Protein AF-A0A167TK47-F1 (afdb_monomer)

Sequence (195 aa):
MLDNMDAAAAAAAFGCGKLQPHLDKADCEHTARIGMAGQGINSLRPNGKAWIGSGGPNTFKFTNRATTHPSPVPVTLVLWAWDHDRDYQAIVVVLVADGVVSGFAALNNHATVLSGAGLVYNTWGEFNTEGAGTVDVSREVNARGNAMSIRASNGCESNMGKCVFVCKNGGVGHCGDAGSYHLTNCGPANRAAHG

Organism: Cordyceps fumosorosea (strain ARSEF 2679) (NCBI:txid1081104)

Mean predicted aligned error: 8.77 Å

Structure (mmCIF, N/CA/C/O backbone):
data_AF-A0A167TK47-F1
#
_entry.id   AF-A0A167TK47-F1
#
loop_
_atom_site.group_PDB
_atom_site.id
_atom_site.type_symbol
_atom_site.label_atom_id
_atom_site.label_alt_id
_atom_site.label_comp_id
_atom_site.label_asym_id
_atom_site.label_entity_id
_atom_site.label_seq_id
_atom_site.pdbx_PDB_ins_code
_atom_site.Cartn_x
_atom_site.Cartn_y
_atom_site.Cartn_z
_atom_site.occupancy
_atom_site.B_iso_or_equiv
_atom_site.auth_seq_id
_atom_site.auth_comp_id
_atom_site.auth_asym_id
_atom_site.auth_atom_id
_atom_site.pdbx_PDB_model_num
ATOM 1 N N . MET A 1 1 ? -18.248 -40.724 16.348 1.00 45.44 1 MET A N 1
ATOM 2 C CA . MET A 1 1 ? -18.693 -39.537 17.111 1.00 45.44 1 MET A CA 1
ATOM 3 C C . MET A 1 1 ? -17.640 -39.355 18.186 1.00 45.44 1 MET A C 1
ATOM 5 O O . MET A 1 1 ? -17.372 -40.367 18.819 1.00 45.44 1 MET A O 1
ATOM 9 N N . LEU A 1 2 ? -17.043 -38.157 18.315 1.00 35.59 2 LEU A N 1
ATOM 10 C CA . LEU A 1 2 ? -15.670 -37.866 18.814 1.00 35.59 2 LEU A CA 1
ATOM 11 C C . LEU A 1 2 ? -14.651 -37.999 17.658 1.00 35.59 2 LEU A C 1
ATOM 13 O O . LEU A 1 2 ? -14.617 -39.056 17.036 1.00 35.59 2 LEU A O 1
ATOM 17 N N . ASP A 1 3 ? -13.891 -37.004 17.193 1.00 39.44 3 ASP A N 1
ATOM 18 C CA . ASP A 1 3 ? -13.652 -35.618 17.607 1.00 39.44 3 ASP A CA 1
ATOM 19 C C . ASP A 1 3 ? -13.570 -34.733 16.349 1.00 39.44 3 ASP A C 1
ATOM 21 O O . ASP A 1 3 ? -12.700 -34.912 15.504 1.00 39.44 3 ASP A O 1
ATOM 25 N N . ASN A 1 4 ? -14.499 -33.784 16.210 1.00 41.75 4 ASN A N 1
ATOM 26 C CA . ASN A 1 4 ? -14.505 -32.752 15.159 1.00 41.75 4 ASN A CA 1
ATOM 27 C C . ASN A 1 4 ? -14.336 -31.357 15.795 1.00 41.75 4 ASN A C 1
ATOM 29 O O . ASN A 1 4 ? -14.965 -30.392 15.370 1.00 41.75 4 ASN A O 1
ATOM 33 N N . MET A 1 5 ? -13.542 -31.258 16.867 1.00 41.41 5 MET A N 1
ATOM 34 C CA . MET A 1 5 ? -13.395 -30.024 17.654 1.00 41.41 5 MET A CA 1
ATOM 35 C C . MET A 1 5 ? -12.044 -29.310 17.504 1.00 41.41 5 MET A C 1
ATOM 37 O O . MET A 1 5 ? -11.819 -28.364 18.242 1.00 41.41 5 MET A O 1
ATOM 41 N N . ASP A 1 6 ? -11.194 -29.662 16.531 1.00 39.81 6 ASP A N 1
ATOM 42 C CA . ASP A 1 6 ? -9.880 -28.996 16.377 1.00 39.81 6 ASP A CA 1
ATOM 43 C C . ASP A 1 6 ? -9.573 -28.425 14.981 1.00 39.81 6 ASP A C 1
ATOM 45 O O . ASP A 1 6 ? -8.481 -27.922 14.734 1.00 39.81 6 ASP A O 1
ATOM 49 N N . ALA A 1 7 ? -10.552 -28.382 14.071 1.00 36.91 7 ALA A N 1
ATOM 50 C CA . ALA A 1 7 ? -10.424 -27.607 12.826 1.00 36.91 7 ALA A CA 1
ATOM 51 C C . ALA A 1 7 ? -10.795 -26.115 12.994 1.00 36.91 7 ALA A C 1
ATOM 53 O O . ALA A 1 7 ? -10.828 -25.367 12.020 1.00 36.91 7 ALA A O 1
ATOM 54 N N . ALA A 1 8 ? -11.099 -25.676 14.218 1.00 37.19 8 ALA A N 1
ATOM 55 C CA . ALA A 1 8 ? -11.623 -24.344 14.506 1.00 37.19 8 ALA A CA 1
ATOM 56 C C . ALA A 1 8 ? -10.981 -23.717 15.753 1.00 37.19 8 ALA A C 1
ATOM 58 O O . ALA A 1 8 ? -11.660 -23.056 16.540 1.00 37.19 8 ALA A O 1
ATOM 59 N N . ALA A 1 9 ? -9.663 -23.862 15.919 1.00 39.25 9 ALA A N 1
ATOM 60 C CA . ALA A 1 9 ? -8.900 -22.874 16.675 1.00 39.25 9 ALA A CA 1
ATOM 61 C C . ALA A 1 9 ? -8.945 -21.559 15.878 1.00 39.25 9 ALA A C 1
ATOM 63 O O . ALA A 1 9 ? -8.070 -21.262 15.067 1.00 39.25 9 ALA A O 1
ATOM 64 N N . ALA A 1 10 ? -10.051 -20.827 16.031 1.00 44.78 10 ALA A N 1
ATOM 65 C CA . ALA A 1 10 ? -10.268 -19.526 15.435 1.00 44.78 10 ALA A CA 1
ATOM 66 C C . ALA A 1 10 ? -9.058 -18.648 15.763 1.00 44.78 10 ALA A C 1
ATOM 68 O O . ALA A 1 10 ? -8.776 -18.396 16.936 1.00 44.78 10 ALA A O 1
ATOM 69 N N . ALA A 1 11 ? -8.339 -18.189 14.734 1.00 47.50 11 ALA A N 1
ATOM 70 C CA . ALA A 1 11 ? -7.447 -17.051 14.885 1.00 47.50 11 ALA A CA 1
ATOM 71 C C . ALA A 1 11 ? -8.259 -15.970 15.604 1.00 47.50 11 ALA A C 1
ATOM 73 O O . ALA A 1 11 ? -9.327 -15.591 15.119 1.00 47.50 11 ALA A O 1
ATOM 74 N N . ALA A 1 12 ? -7.842 -15.580 16.808 1.00 49.31 12 ALA A N 1
ATOM 75 C CA . ALA A 1 12 ? -8.610 -14.649 17.617 1.00 49.31 12 ALA A CA 1
ATOM 76 C C . ALA A 1 12 ? -8.762 -13.341 16.831 1.00 49.31 12 ALA A C 1
ATOM 78 O O . ALA A 1 12 ? -7.811 -12.570 16.713 1.00 49.31 12 ALA A O 1
ATOM 79 N N . ALA A 1 13 ? -9.945 -13.118 16.257 1.00 64.06 13 ALA A N 1
ATOM 80 C CA . ALA A 1 13 ? -10.266 -11.870 15.595 1.00 64.06 13 ALA A CA 1
ATOM 81 C C . ALA A 1 13 ? -10.156 -10.759 16.643 1.00 64.06 13 ALA A C 1
ATOM 83 O O . ALA A 1 13 ? -10.747 -10.841 17.725 1.00 64.06 13 ALA A O 1
ATOM 84 N N . PHE A 1 14 ? -9.353 -9.741 16.355 1.00 79.50 14 PHE A N 1
ATOM 85 C CA . PHE A 1 14 ? -9.220 -8.592 17.239 1.00 79.50 14 PHE A CA 1
ATOM 86 C C . PHE A 1 14 ? -10.579 -7.902 17.434 1.00 79.50 14 PHE A C 1
ATOM 88 O O . PHE A 1 14 ? -11.448 -7.908 16.563 1.00 79.50 14 PHE A O 1
ATOM 95 N N . GLY A 1 15 ? -10.769 -7.279 18.597 1.00 85.75 15 GLY A N 1
ATOM 96 C CA . GLY A 1 15 ? -12.014 -6.583 18.910 1.00 85.75 15 GLY A CA 1
ATOM 97 C C . GLY A 1 15 ? -12.106 -5.200 18.259 1.00 85.75 15 GLY A C 1
ATOM 98 O O . GLY A 1 15 ? -11.129 -4.456 18.243 1.00 85.75 15 GLY A O 1
ATOM 99 N N . CYS A 1 16 ? -13.313 -4.821 17.826 1.00 90.94 16 CYS A N 1
ATOM 100 C CA . CYS A 1 16 ? -13.649 -3.484 17.303 1.00 90.94 16 CYS A CA 1
ATOM 101 C C . CYS A 1 16 ? -14.351 -2.575 18.329 1.00 90.94 16 CYS A C 1
ATOM 103 O O . CYS A 1 16 ? -14.974 -1.580 17.969 1.00 90.94 16 CYS A O 1
ATOM 105 N N . GLY A 1 17 ? -14.269 -2.914 19.623 1.00 91.00 17 GLY A N 1
ATOM 106 C CA . GLY A 1 17 ? -14.843 -2.112 20.713 1.00 91.00 17 GLY A CA 1
ATOM 107 C C . GLY A 1 17 ? -14.063 -0.827 21.017 1.00 91.00 17 GLY A C 1
ATOM 108 O O . GLY A 1 17 ? -14.623 0.125 21.553 1.00 91.00 17 GLY A O 1
ATOM 109 N N . LYS A 1 18 ? -12.779 -0.784 20.642 1.00 91.88 18 LYS A N 1
ATOM 110 C CA . LYS A 1 18 ? -11.931 0.411 20.660 1.00 91.88 18 LYS A CA 1
ATOM 111 C C . LYS A 1 18 ? -11.219 0.499 19.316 1.00 91.88 18 LYS A C 1
ATOM 113 O O . LYS A 1 18 ? -10.463 -0.407 18.974 1.00 91.88 18 LYS A O 1
ATOM 118 N N . LEU A 1 19 ? -11.489 1.561 18.567 1.00 90.31 19 LEU A N 1
ATOM 119 C CA . LEU A 1 19 ? -10.968 1.741 17.215 1.00 90.31 19 LEU A CA 1
ATOM 120 C C . LEU A 1 19 ? -9.618 2.454 17.233 1.00 90.31 19 LEU A C 1
ATOM 122 O O . LEU A 1 19 ? -9.393 3.358 18.044 1.00 90.31 19 LEU A O 1
ATOM 126 N N . GLN A 1 20 ? -8.741 2.057 16.317 1.00 88.38 20 GLN A N 1
ATOM 127 C CA . GLN A 1 20 ? -7.551 2.828 15.989 1.00 88.38 20 GLN A CA 1
ATOM 128 C C . GLN A 1 20 ? -7.922 4.155 15.307 1.00 88.38 20 GLN A C 1
ATOM 130 O O . GLN A 1 20 ? -8.977 4.250 14.672 1.00 88.38 20 GLN A O 1
ATOM 135 N N . PRO A 1 21 ? -7.071 5.195 15.401 1.00 85.81 21 PRO A N 1
ATOM 136 C CA . PRO A 1 21 ? -7.304 6.463 14.714 1.00 85.81 21 PRO A CA 1
ATOM 137 C C . PRO A 1 21 ? -7.606 6.266 13.224 1.00 85.81 21 PRO A C 1
ATOM 139 O O . PRO A 1 21 ? -6.960 5.455 12.573 1.00 85.81 21 PRO A O 1
ATOM 142 N N . HIS A 1 22 ? -8.567 7.013 12.677 1.00 83.31 22 HIS A N 1
ATOM 143 C CA . HIS A 1 22 ? -8.990 6.946 11.265 1.00 83.31 22 HIS A CA 1
ATOM 144 C C . HIS A 1 22 ? -9.493 5.584 10.760 1.00 83.31 22 HIS A C 1
ATOM 146 O O . HIS A 1 22 ? -9.691 5.441 9.556 1.00 83.31 22 HIS A O 1
ATOM 152 N N . LEU A 1 23 ? -9.732 4.614 11.644 1.00 85.94 23 LEU A N 1
ATOM 153 C CA . LEU A 1 23 ? -10.440 3.387 11.302 1.00 85.94 23 LEU A CA 1
ATOM 154 C C . LEU A 1 23 ? -11.883 3.509 11.780 1.00 85.94 23 LEU A C 1
ATOM 156 O O . LEU A 1 23 ? -12.124 3.790 12.957 1.00 85.94 23 LEU A O 1
ATOM 160 N N . ASP A 1 24 ? -12.844 3.312 10.883 1.00 88.50 24 ASP A N 1
ATOM 161 C CA . ASP A 1 24 ? -14.240 3.224 11.288 1.00 88.50 24 ASP A CA 1
ATOM 162 C C . ASP A 1 24 ? -14.607 1.800 11.739 1.00 88.50 24 ASP A C 1
ATOM 164 O O . ASP A 1 24 ? -13.845 0.837 11.607 1.00 88.50 24 ASP A O 1
ATOM 168 N N . LYS A 1 25 ? -15.791 1.669 12.340 1.00 91.56 25 LYS A N 1
ATOM 169 C CA . LYS A 1 25 ? -16.250 0.388 12.875 1.00 91.56 25 LYS A CA 1
ATOM 170 C C . LYS A 1 25 ? -16.462 -0.658 11.777 1.00 91.56 25 LYS A C 1
ATOM 172 O O . LYS A 1 25 ? -16.141 -1.820 12.002 1.00 91.56 25 LYS A O 1
ATOM 177 N N . ALA A 1 26 ? -16.985 -0.265 10.619 1.00 90.94 26 ALA A N 1
ATOM 178 C CA . ALA A 1 26 ? -17.298 -1.193 9.539 1.00 90.94 26 ALA A CA 1
ATOM 179 C C . ALA A 1 26 ? -16.018 -1.744 8.888 1.00 90.94 26 ALA A C 1
ATOM 181 O O . ALA A 1 26 ? -15.933 -2.946 8.628 1.00 90.94 26 ALA A O 1
ATOM 182 N N . ASP A 1 27 ? -15.003 -0.896 8.718 1.00 89.81 27 ASP A N 1
ATOM 183 C CA . ASP A 1 27 ? -13.659 -1.254 8.261 1.00 89.81 27 ASP A CA 1
ATOM 184 C C . ASP A 1 27 ? -12.957 -2.199 9.247 1.00 89.81 27 ASP A C 1
ATOM 186 O O . ASP A 1 27 ? -12.389 -3.225 8.857 1.00 89.81 27 ASP A O 1
ATOM 190 N N . CYS A 1 28 ? -13.032 -1.898 10.548 1.00 90.06 28 CYS A N 1
ATOM 191 C CA . CYS A 1 28 ? -12.513 -2.778 11.594 1.00 90.06 28 CYS A CA 1
ATOM 192 C C . CYS A 1 28 ? -13.201 -4.149 11.567 1.00 90.06 28 CYS A C 1
ATOM 194 O O . CYS A 1 28 ? -12.551 -5.193 11.589 1.00 90.06 28 CYS A O 1
ATOM 196 N N . GLU A 1 29 ? -14.530 -4.168 11.483 1.00 92.38 29 GLU A N 1
ATOM 197 C CA . GLU A 1 29 ? -15.278 -5.419 11.427 1.00 92.38 29 GLU A CA 1
ATOM 198 C C . GLU A 1 29 ? -14.976 -6.187 10.139 1.00 92.38 29 GLU A C 1
ATOM 200 O O . GLU A 1 29 ? -14.929 -7.413 10.164 1.00 92.38 29 GLU A O 1
ATOM 205 N N . HIS A 1 30 ? -14.751 -5.507 9.012 1.00 91.25 30 HIS A N 1
ATOM 206 C CA . HIS A 1 30 ? -14.345 -6.162 7.769 1.00 91.25 30 HIS A CA 1
ATOM 207 C C . HIS A 1 30 ? -12.993 -6.847 7.904 1.00 91.25 30 HIS A C 1
ATOM 209 O O . HIS A 1 30 ? -12.897 -8.044 7.636 1.00 91.25 30 HIS A O 1
ATOM 215 N N . THR A 1 31 ? -11.987 -6.119 8.376 1.00 88.44 31 THR A N 1
ATOM 216 C CA . THR A 1 31 ? -10.629 -6.638 8.587 1.00 88.44 31 THR A CA 1
ATOM 217 C C . THR A 1 31 ? -10.607 -7.800 9.589 1.00 88.44 31 THR A C 1
ATOM 219 O O . THR A 1 31 ? -9.973 -8.824 9.324 1.00 88.44 31 THR A O 1
ATOM 222 N N . ALA A 1 32 ? -11.382 -7.716 10.674 1.00 88.88 32 ALA A N 1
ATOM 223 C CA . ALA A 1 32 ? -11.561 -8.815 11.623 1.00 88.88 32 ALA A CA 1
ATOM 224 C C . ALA A 1 32 ? -12.232 -10.041 10.972 1.00 88.88 32 ALA A C 1
ATOM 226 O O . ALA A 1 32 ? -11.748 -11.164 11.117 1.00 88.88 32 ALA A O 1
ATOM 227 N N . ARG A 1 33 ? -13.320 -9.842 10.209 1.00 91.38 33 ARG A N 1
ATOM 228 C CA . ARG A 1 33 ? -14.060 -10.928 9.534 1.00 91.38 33 ARG A CA 1
ATOM 229 C C . ARG A 1 33 ? -13.220 -11.687 8.513 1.00 91.38 33 ARG A C 1
ATOM 231 O O . ARG A 1 33 ? -13.407 -12.890 8.372 1.00 91.38 33 ARG A O 1
ATOM 238 N N . ILE A 1 34 ? -12.338 -11.004 7.782 1.00 88.25 34 ILE A N 1
ATOM 239 C CA . ILE A 1 34 ? -11.480 -11.653 6.777 1.00 88.25 34 ILE A CA 1
ATOM 240 C C . ILE A 1 34 ? -10.244 -12.322 7.391 1.00 88.25 34 ILE A C 1
ATOM 242 O O . ILE A 1 34 ? -9.459 -12.903 6.650 1.00 88.25 34 ILE A O 1
ATOM 246 N N . GLY A 1 35 ? -10.081 -12.267 8.718 1.00 86.50 35 GLY A N 1
ATOM 247 C CA . GLY A 1 35 ? -9.027 -12.977 9.441 1.00 86.50 35 GLY A CA 1
ATOM 248 C C . GLY A 1 35 ? -7.715 -12.207 9.581 1.00 86.50 35 GLY A C 1
ATOM 249 O O . GLY A 1 35 ? -6.672 -12.831 9.769 1.00 86.50 35 GLY A O 1
ATOM 250 N N . MET A 1 36 ? -7.728 -10.871 9.490 1.00 85.25 36 MET A N 1
ATOM 251 C CA . MET A 1 36 ? -6.528 -10.093 9.815 1.00 85.25 36 MET A CA 1
ATOM 252 C C . MET A 1 36 ? -6.172 -10.229 11.302 1.00 85.25 36 MET A C 1
ATOM 254 O O . MET A 1 36 ? -7.041 -10.379 12.160 1.00 85.25 36 MET A O 1
ATOM 258 N N . ALA A 1 37 ? -4.878 -10.144 11.613 1.00 81.31 37 ALA A N 1
ATOM 259 C CA . ALA A 1 37 ? -4.372 -10.330 12.974 1.00 81.31 37 ALA A CA 1
ATOM 260 C C . ALA A 1 37 ? -4.636 -9.127 13.902 1.00 81.31 37 ALA A C 1
ATOM 262 O O . ALA A 1 37 ? -4.647 -9.274 15.123 1.00 81.31 37 ALA A O 1
ATOM 263 N N . GLY A 1 38 ? -4.850 -7.933 13.344 1.00 84.81 38 GLY A N 1
ATOM 264 C CA . GLY A 1 38 ? -5.039 -6.702 14.109 1.00 84.81 38 GLY A CA 1
ATOM 265 C C . GLY A 1 38 ? -5.622 -5.562 13.276 1.00 84.81 38 GLY A C 1
ATOM 266 O O . GLY A 1 38 ? -5.596 -5.600 12.049 1.00 84.81 38 GLY A O 1
ATOM 267 N N . GLN A 1 39 ? -6.068 -4.504 13.962 1.00 84.88 39 GLN A N 1
ATOM 268 C CA . GLN A 1 39 ? -6.460 -3.229 13.336 1.00 84.88 39 GLN A CA 1
ATOM 269 C C . GLN A 1 39 ? -5.263 -2.458 12.740 1.00 84.88 39 GLN A C 1
ATOM 271 O O . GLN A 1 39 ? -5.455 -1.477 12.029 1.00 84.88 39 GLN A O 1
ATOM 276 N N . GLY A 1 40 ? -4.028 -2.849 13.070 1.00 81.44 40 GLY A N 1
ATOM 277 C CA . GLY A 1 40 ? -2.830 -2.039 12.845 1.00 81.44 40 GLY A CA 1
ATOM 278 C C . GLY A 1 40 ? -2.633 -0.966 13.922 1.00 81.44 40 GLY A C 1
ATOM 279 O O . GLY A 1 40 ? -3.282 -0.982 14.971 1.00 81.44 40 GLY A O 1
ATOM 280 N N . ILE A 1 41 ? -1.688 -0.053 13.680 1.00 81.00 41 ILE A N 1
ATOM 281 C CA . ILE A 1 41 ? -1.269 0.973 14.651 1.00 81.00 41 ILE A CA 1
ATOM 282 C C . ILE A 1 41 ? -1.857 2.355 14.318 1.00 81.00 41 ILE A C 1
ATOM 284 O O . ILE A 1 41 ? -2.063 3.145 15.235 1.00 81.00 41 ILE A O 1
ATOM 288 N N . ASN A 1 42 ? -2.120 2.664 13.038 1.00 82.56 42 ASN A N 1
ATOM 289 C CA . ASN A 1 42 ? -2.566 3.987 12.558 1.00 82.56 42 ASN A CA 1
ATOM 290 C C . ASN A 1 42 ? -1.872 5.162 13.262 1.00 82.56 42 ASN A C 1
ATOM 292 O O . ASN A 1 42 ? -2.514 6.093 13.755 1.00 82.56 42 ASN A O 1
ATOM 296 N N . SER A 1 43 ? -0.538 5.109 13.341 1.00 84.38 43 SER A N 1
ATOM 297 C CA . SER A 1 43 ? 0.226 6.152 14.021 1.00 84.38 43 SER A CA 1
ATOM 298 C C . SER A 1 43 ? 0.007 7.500 13.337 1.00 84.38 43 SER A C 1
ATOM 300 O O . SER A 1 43 ? 0.158 7.604 12.126 1.00 84.38 43 SER A O 1
ATOM 302 N N . LEU A 1 44 ? -0.287 8.546 14.112 1.00 85.94 44 LEU A N 1
ATOM 303 C CA . LEU A 1 44 ? -0.351 9.937 13.629 1.00 85.94 44 LEU A CA 1
ATOM 304 C C . LEU A 1 44 ? 0.983 10.676 13.792 1.00 85.94 44 LEU A C 1
ATOM 306 O O . LEU A 1 44 ? 1.068 11.890 13.611 1.00 85.94 44 LEU A O 1
ATOM 310 N N . ARG A 1 45 ? 2.020 9.964 14.238 1.00 85.31 45 ARG A N 1
ATOM 311 C CA . ARG A 1 45 ? 3.342 10.512 14.543 1.00 85.31 45 ARG A CA 1
ATOM 312 C C . ARG A 1 45 ? 4.431 9.630 13.933 1.00 85.31 45 ARG A C 1
ATOM 314 O O . ARG A 1 45 ? 4.216 8.419 13.831 1.00 85.31 45 ARG A O 1
ATOM 321 N N . PRO A 1 46 ? 5.597 10.203 13.587 1.00 84.94 46 PRO A N 1
ATOM 322 C CA . PRO A 1 46 ? 6.742 9.421 13.143 1.00 84.94 46 PRO A CA 1
ATOM 323 C C . PRO A 1 46 ? 7.060 8.288 14.123 1.00 84.94 46 PRO A C 1
ATOM 325 O O . PRO A 1 46 ? 7.168 8.518 15.327 1.00 84.94 46 PRO A O 1
ATOM 328 N N . ASN A 1 47 ? 7.191 7.071 13.599 1.00 80.94 47 ASN A N 1
ATOM 329 C CA . ASN A 1 47 ? 7.497 5.854 14.362 1.00 80.94 47 ASN A CA 1
ATOM 330 C C . ASN A 1 47 ? 8.715 5.097 13.797 1.00 80.94 47 ASN A C 1
ATOM 332 O O . ASN A 1 47 ? 8.912 3.933 14.124 1.00 80.94 47 ASN A O 1
ATOM 336 N N . GLY A 1 48 ? 9.492 5.738 12.916 1.00 80.12 48 GLY A N 1
ATOM 337 C CA . GLY A 1 48 ? 10.623 5.117 12.219 1.00 80.12 48 GLY A CA 1
ATOM 338 C C . GLY A 1 48 ? 10.234 4.169 11.080 1.00 80.12 48 GLY A C 1
ATOM 339 O O . GLY A 1 48 ? 11.123 3.630 10.439 1.00 80.12 48 GLY A O 1
ATOM 340 N N . LYS A 1 49 ? 8.935 3.982 10.809 1.00 80.00 49 LYS A N 1
ATOM 341 C CA . LYS A 1 49 ? 8.417 3.107 9.751 1.00 80.00 49 LYS A CA 1
ATOM 342 C C . LYS A 1 49 ? 7.411 3.854 8.884 1.00 80.00 49 LYS A C 1
ATOM 344 O O . LYS A 1 49 ? 7.800 4.612 8.006 1.00 80.00 49 LYS A O 1
ATOM 349 N N . ALA A 1 50 ? 6.121 3.696 9.167 1.00 80.12 50 ALA A N 1
ATOM 350 C CA . ALA A 1 50 ? 5.040 4.326 8.438 1.00 80.12 50 ALA A CA 1
ATOM 351 C C . ALA A 1 50 ? 4.031 4.990 9.381 1.00 80.12 50 ALA A C 1
ATOM 353 O O . ALA A 1 50 ? 3.686 4.442 10.431 1.00 80.12 50 ALA A O 1
ATOM 354 N N . TRP A 1 51 ? 3.551 6.177 9.009 1.00 81.50 51 TRP A N 1
ATOM 355 C CA . TRP A 1 51 ? 2.570 6.931 9.793 1.00 81.50 51 TRP A CA 1
ATOM 356 C C . TRP A 1 51 ? 1.680 7.810 8.912 1.00 81.50 51 TRP A C 1
ATOM 358 O O . TRP A 1 51 ? 2.002 8.105 7.767 1.00 81.50 51 TRP A O 1
ATOM 368 N N . ILE A 1 52 ? 0.550 8.243 9.455 1.00 80.94 52 ILE A N 1
ATOM 369 C CA . ILE A 1 52 ? -0.416 9.114 8.791 1.00 80.94 52 ILE A CA 1
ATOM 370 C C . ILE A 1 52 ? 0.029 10.570 8.941 1.00 80.94 52 ILE A C 1
ATOM 372 O O . ILE A 1 52 ? 0.215 11.058 10.057 1.00 80.94 52 ILE A O 1
ATOM 376 N N . GLY A 1 53 ? 0.186 11.283 7.822 1.00 78.44 53 GLY A N 1
ATOM 377 C CA . GLY A 1 53 ? 0.500 12.714 7.817 1.00 78.44 53 GLY A CA 1
ATOM 378 C C . GLY A 1 53 ? 0.974 13.243 6.460 1.00 78.44 53 GLY A C 1
ATOM 379 O O . GLY A 1 53 ? 0.813 12.586 5.436 1.00 78.44 53 GLY A O 1
ATOM 380 N N . SER A 1 54 ? 1.590 14.433 6.466 1.00 74.31 54 SER A N 1
ATOM 381 C CA . SER A 1 54 ? 2.110 15.113 5.264 1.00 74.31 54 SER A CA 1
ATOM 382 C C . SER A 1 54 ? 3.581 15.564 5.342 1.00 74.31 54 SER A C 1
ATOM 384 O O . SER A 1 54 ? 4.038 16.264 4.446 1.00 74.31 54 SER A O 1
ATOM 386 N N . GLY A 1 55 ? 4.314 15.222 6.409 1.00 73.38 55 GLY A N 1
ATOM 387 C CA . GLY A 1 55 ? 5.667 15.739 6.685 1.00 73.38 55 GLY A CA 1
ATOM 388 C C . GLY A 1 55 ? 6.799 14.704 6.675 1.00 73.38 55 GLY A C 1
ATOM 389 O O . GLY A 1 55 ? 7.863 14.987 7.214 1.00 73.38 55 GLY A O 1
ATOM 390 N N . GLY A 1 56 ? 6.566 13.495 6.157 1.00 73.75 56 GLY A N 1
ATOM 391 C CA . GLY A 1 56 ? 7.600 12.457 6.057 1.00 73.75 56 GLY A CA 1
ATOM 392 C C . GLY A 1 56 ? 8.558 12.678 4.878 1.00 73.75 56 GLY A C 1
ATOM 393 O O . GLY A 1 56 ? 8.191 13.381 3.935 1.00 73.75 56 GLY A O 1
ATOM 394 N N . PRO A 1 57 ? 9.763 12.075 4.912 1.00 78.94 57 PRO A N 1
ATOM 395 C CA . PRO A 1 57 ? 10.758 12.223 3.847 1.00 78.94 57 PRO A CA 1
ATOM 396 C C . PRO A 1 57 ? 10.295 11.571 2.538 1.00 78.94 57 PRO A C 1
ATOM 398 O O . PRO A 1 57 ? 10.505 12.134 1.464 1.00 78.94 57 PRO A O 1
ATOM 401 N N . ASN A 1 58 ? 9.573 10.446 2.628 1.00 79.94 58 ASN A N 1
ATOM 402 C CA . ASN A 1 58 ? 8.986 9.764 1.482 1.00 79.94 58 ASN A CA 1
ATOM 403 C C . ASN A 1 58 ? 7.464 9.808 1.544 1.00 79.94 58 ASN A C 1
ATOM 405 O O . ASN A 1 58 ? 6.840 9.489 2.561 1.00 79.94 58 ASN A O 1
ATOM 409 N N . THR A 1 59 ? 6.865 10.174 0.413 1.00 76.38 59 THR A N 1
ATOM 410 C CA . THR A 1 59 ? 5.418 10.142 0.210 1.00 76.38 59 THR A CA 1
ATOM 411 C C . THR A 1 59 ? 5.112 9.538 -1.150 1.00 76.38 59 THR A C 1
ATOM 413 O O . THR A 1 59 ? 5.842 9.744 -2.125 1.00 76.38 59 THR A O 1
ATOM 416 N N . PHE A 1 60 ? 4.006 8.809 -1.230 1.00 74.50 60 PHE A N 1
ATOM 417 C CA . PHE A 1 60 ? 3.445 8.374 -2.497 1.00 74.50 60 PHE A CA 1
ATOM 418 C C . PHE A 1 60 ? 1.950 8.664 -2.528 1.00 74.50 60 PHE A C 1
ATOM 420 O O . PHE A 1 60 ? 1.250 8.617 -1.517 1.00 74.50 60 PHE A O 1
ATOM 427 N N . LYS A 1 61 ? 1.447 8.962 -3.723 1.00 79.38 61 LYS A N 1
ATOM 428 C CA . LYS A 1 61 ? 0.017 9.043 -3.989 1.00 79.38 61 LYS A CA 1
ATOM 429 C C . LYS A 1 61 ? -0.440 7.736 -4.613 1.00 79.38 61 LYS A C 1
ATOM 431 O O . LYS A 1 61 ? -0.042 7.402 -5.728 1.00 79.38 61 LYS A O 1
ATOM 436 N N . PHE A 1 62 ? -1.321 7.038 -3.912 1.00 82.31 62 PHE A N 1
ATOM 437 C CA . PHE A 1 62 ? -2.047 5.888 -4.433 1.00 82.31 62 PHE A CA 1
ATOM 438 C C . PHE A 1 62 ? -3.361 6.334 -5.080 1.00 82.31 62 PHE A C 1
ATOM 440 O O . PHE A 1 62 ? -4.066 7.201 -4.564 1.00 82.31 62 PHE A O 1
ATOM 447 N N . THR A 1 63 ? -3.694 5.752 -6.230 1.00 82.25 63 THR A N 1
ATOM 448 C CA . THR A 1 63 ? -5.015 5.891 -6.854 1.00 82.25 63 THR A CA 1
ATOM 449 C C . THR A 1 63 ? -5.596 4.509 -7.114 1.00 82.25 63 THR A C 1
ATOM 451 O O . THR A 1 63 ? -5.067 3.751 -7.927 1.00 82.25 63 THR A O 1
ATOM 454 N N . ASN A 1 64 ? -6.709 4.211 -6.446 1.00 82.38 64 ASN A N 1
ATOM 455 C CA . ASN A 1 64 ? -7.509 3.013 -6.664 1.00 82.38 64 ASN A CA 1
ATOM 456 C C . ASN A 1 64 ? -8.581 3.275 -7.725 1.00 82.38 64 ASN A C 1
ATOM 458 O O . ASN A 1 64 ? -9.283 4.282 -7.645 1.00 82.38 64 ASN A O 1
ATOM 462 N N . ARG A 1 65 ? -8.741 2.371 -8.694 1.00 83.69 65 ARG A N 1
ATOM 463 C CA . ARG A 1 65 ? -9.79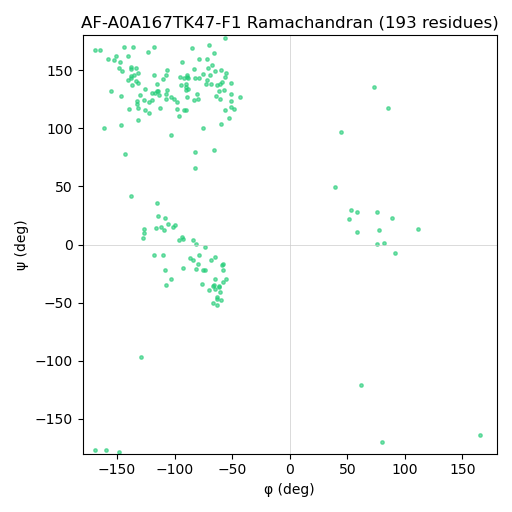4 2.459 -9.722 1.00 83.69 65 ARG A CA 1
ATOM 464 C C . ARG A 1 65 ? -10.903 1.418 -9.539 1.00 83.69 65 ARG A C 1
ATOM 466 O O . ARG A 1 65 ? -11.581 1.069 -10.502 1.00 83.69 65 ARG A O 1
ATOM 473 N N . ALA A 1 66 ? -11.081 0.890 -8.330 1.00 84.12 66 ALA A N 1
ATOM 474 C CA . ALA A 1 66 ? -12.224 0.043 -8.003 1.00 84.12 66 ALA A CA 1
ATOM 475 C C . ALA A 1 66 ? -13.542 0.833 -8.111 1.00 84.12 66 ALA A C 1
ATOM 477 O O . ALA A 1 66 ? -13.682 1.908 -7.527 1.00 84.12 66 ALA A O 1
ATOM 478 N N . THR A 1 67 ? -14.513 0.300 -8.859 1.00 76.44 67 THR A N 1
ATOM 479 C CA . THR A 1 67 ? -15.836 0.917 -9.035 1.00 76.44 67 THR A CA 1
ATOM 480 C C . THR A 1 67 ? -16.930 -0.141 -8.960 1.00 76.44 67 THR A C 1
ATOM 482 O O . THR A 1 67 ? -16.763 -1.255 -9.457 1.00 76.44 67 THR A O 1
ATOM 485 N N . THR A 1 68 ? -18.063 0.220 -8.368 1.00 71.81 68 THR A N 1
ATOM 486 C CA . THR A 1 68 ? -19.355 -0.411 -8.646 1.00 71.81 68 THR A CA 1
ATOM 487 C C . THR A 1 68 ? -20.069 0.583 -9.537 1.00 71.81 68 THR A C 1
ATOM 489 O O . THR A 1 68 ? -20.592 1.584 -9.045 1.00 71.81 68 THR A O 1
ATOM 492 N N . HIS A 1 69 ? -19.957 0.384 -10.851 1.00 61.28 69 HIS A N 1
ATOM 493 C CA . HIS A 1 69 ? -20.405 1.354 -11.846 1.00 61.28 69 HIS A CA 1
ATOM 494 C C . HIS A 1 69 ? -21.780 1.949 -11.470 1.00 61.28 69 HIS A C 1
ATOM 496 O O . HIS A 1 69 ? -22.713 1.180 -11.232 1.00 61.28 69 HIS A O 1
ATOM 502 N N . PRO A 1 70 ? -21.933 3.288 -11.419 1.00 65.06 70 PRO A N 1
ATOM 503 C CA . PRO A 1 70 ? -21.006 4.319 -11.904 1.00 65.06 70 PRO A CA 1
ATOM 504 C C . PRO A 1 70 ? -20.057 4.916 -10.845 1.00 65.06 70 PRO A C 1
ATOM 506 O O . PRO A 1 70 ? -19.313 5.841 -11.163 1.00 65.06 70 PRO A O 1
ATOM 509 N N . SER A 1 71 ? -20.070 4.436 -9.600 1.00 73.88 71 SER A N 1
ATOM 510 C CA . SER A 1 71 ? -19.418 5.133 -8.482 1.00 73.88 71 SER A CA 1
ATOM 511 C C . SER A 1 71 ? -18.132 4.443 -8.015 1.00 73.88 71 SER A C 1
ATOM 513 O O . SER A 1 71 ? -18.051 3.208 -8.023 1.00 73.88 71 SER A O 1
ATOM 515 N N . PRO A 1 72 ? -17.122 5.212 -7.561 1.00 75.38 72 PRO A N 1
ATOM 516 C CA . PRO A 1 72 ? -16.036 4.669 -6.756 1.00 75.38 72 PRO A CA 1
ATOM 517 C C . PRO A 1 72 ? -16.589 3.958 -5.522 1.00 75.38 72 PRO A C 1
ATOM 519 O O . PRO A 1 72 ? -17.618 4.358 -4.974 1.00 75.38 72 PRO A O 1
ATOM 522 N N . VAL A 1 73 ? -15.893 2.917 -5.081 1.00 82.12 73 VAL A N 1
ATOM 523 C CA . VAL A 1 73 ? -16.248 2.201 -3.852 1.00 82.12 73 VAL A CA 1
ATOM 524 C C . VAL A 1 73 ? -15.482 2.746 -2.646 1.00 82.12 73 VAL A C 1
ATOM 526 O O . VAL A 1 73 ? -14.394 3.296 -2.828 1.00 82.12 73 VAL A O 1
ATOM 529 N N . PRO A 1 74 ? -15.998 2.562 -1.416 1.00 84.19 74 PRO A N 1
ATOM 530 C CA . PRO A 1 74 ? -15.217 2.768 -0.201 1.00 84.19 74 PRO A CA 1
ATOM 531 C C . PRO A 1 74 ? -13.941 1.918 -0.200 1.00 84.19 74 PRO A C 1
ATOM 533 O O . PRO A 1 74 ? -13.938 0.787 -0.701 1.00 84.19 74 PRO A O 1
ATOM 536 N N . VAL A 1 75 ? -12.864 2.469 0.364 1.00 85.06 75 VAL A N 1
ATOM 537 C CA . VAL A 1 75 ? -11.538 1.845 0.395 1.00 85.06 75 VAL A CA 1
ATOM 538 C C . VAL A 1 75 ? -10.955 1.929 1.797 1.00 85.06 75 VAL A C 1
ATOM 540 O O . VAL A 1 75 ? -10.732 3.028 2.299 1.00 85.06 75 VAL A O 1
ATOM 543 N N . THR A 1 76 ? -10.596 0.779 2.358 1.00 87.44 76 THR A N 1
ATOM 544 C CA . THR A 1 76 ? -9.645 0.695 3.472 1.00 87.44 76 THR A CA 1
ATOM 545 C C . THR A 1 76 ? -8.282 0.343 2.887 1.00 87.44 76 THR A C 1
ATOM 547 O O . THR A 1 76 ? -8.147 -0.656 2.183 1.00 87.44 76 THR A O 1
ATOM 550 N N . LEU A 1 77 ? -7.261 1.159 3.125 1.00 85.31 77 LEU A N 1
ATOM 551 C CA . LEU A 1 77 ? -5.904 0.867 2.663 1.00 85.31 77 LEU A CA 1
ATOM 552 C C . LEU A 1 77 ? -5.161 0.072 3.744 1.00 85.31 77 LEU A C 1
ATOM 554 O O . LEU A 1 77 ? -5.253 0.378 4.933 1.00 85.31 77 LEU A O 1
ATOM 558 N N . VAL A 1 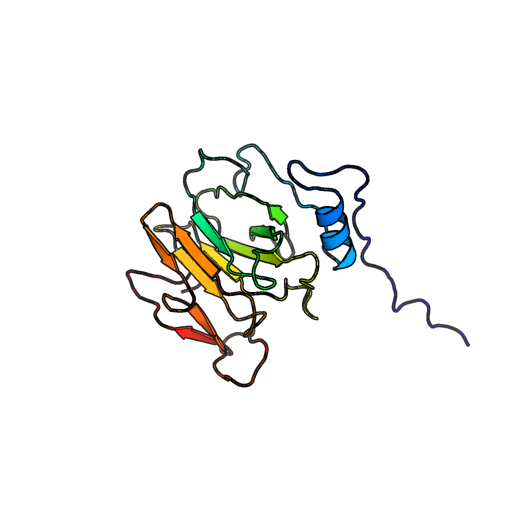78 ? -4.455 -0.975 3.325 1.00 86.50 78 VAL A N 1
ATOM 559 C CA . VAL A 1 78 ? -3.671 -1.852 4.196 1.00 86.50 78 VAL A CA 1
ATOM 560 C C . VAL A 1 78 ? -2.220 -1.798 3.780 1.00 86.50 78 VAL A C 1
ATOM 562 O O . VAL A 1 78 ? -1.945 -2.041 2.616 1.00 86.50 78 VAL A O 1
ATOM 565 N N . LEU A 1 79 ? -1.314 -1.469 4.699 1.00 84.06 79 LEU A N 1
ATOM 566 C CA . LEU A 1 79 ? 0.123 -1.343 4.477 1.00 84.06 79 LEU A CA 1
ATOM 567 C C . LEU A 1 79 ? 0.921 -2.191 5.465 1.00 84.06 79 LEU A C 1
ATOM 569 O O . LEU A 1 79 ? 0.835 -2.004 6.671 1.00 84.06 79 LEU A O 1
ATOM 573 N N . TRP A 1 80 ? 1.782 -3.066 4.973 1.00 79.94 80 TRP A N 1
ATOM 574 C CA . TRP A 1 80 ? 2.636 -3.905 5.811 1.00 79.94 80 TRP A CA 1
ATOM 575 C C . TRP A 1 80 ? 4.095 -3.506 5.629 1.00 79.94 80 TRP A C 1
ATOM 577 O O . TRP A 1 80 ? 4.630 -3.612 4.529 1.00 79.94 80 TRP A O 1
ATOM 587 N N . ALA A 1 81 ? 4.750 -3.039 6.691 1.00 74.69 81 ALA A N 1
ATOM 588 C CA . ALA A 1 81 ? 6.191 -2.794 6.680 1.00 74.69 81 ALA A CA 1
ATOM 589 C C . ALA A 1 81 ? 6.918 -4.072 7.108 1.00 74.69 81 ALA A C 1
ATOM 591 O O . ALA A 1 81 ? 6.588 -4.633 8.153 1.00 74.69 81 ALA A O 1
ATOM 592 N N . TRP A 1 82 ? 7.879 -4.549 6.314 1.00 62.53 82 TRP A N 1
ATOM 593 C CA . TRP A 1 82 ? 8.625 -5.756 6.661 1.00 62.53 82 TRP A CA 1
ATOM 594 C C . TRP A 1 82 ? 9.638 -5.467 7.765 1.00 62.53 82 TRP A C 1
ATOM 596 O O . TRP A 1 82 ? 10.722 -4.965 7.501 1.00 62.53 82 TRP A O 1
ATOM 606 N N . ASP A 1 83 ? 9.289 -5.829 8.997 1.00 50.28 83 ASP A N 1
ATOM 607 C CA . ASP A 1 83 ? 10.262 -5.977 10.087 1.00 50.28 83 ASP A CA 1
ATOM 608 C C . ASP A 1 83 ? 10.485 -7.454 10.444 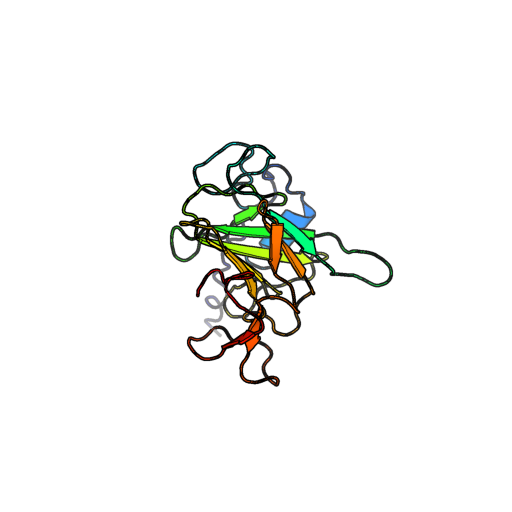1.00 50.28 83 ASP A C 1
ATOM 610 O O . ASP A 1 83 ? 11.595 -7.836 10.794 1.00 50.28 83 ASP A O 1
ATOM 614 N N . HIS A 1 84 ? 9.434 -8.278 10.357 1.00 45.97 84 HIS A N 1
ATOM 615 C CA . HIS A 1 84 ? 9.435 -9.731 10.567 1.00 45.97 84 HIS A CA 1
ATOM 616 C C . HIS A 1 84 ? 8.290 -10.368 9.754 1.00 45.97 84 HIS A C 1
ATOM 618 O O . HIS A 1 84 ? 7.306 -9.693 9.429 1.00 45.97 84 HIS A O 1
ATOM 624 N N . ASP A 1 85 ? 8.380 -11.673 9.467 1.00 38.44 85 ASP A N 1
ATOM 625 C CA . ASP A 1 85 ? 7.301 -12.459 8.859 1.00 38.44 85 ASP A CA 1
ATOM 626 C C . ASP A 1 85 ? 6.013 -12.279 9.689 1.00 38.44 85 ASP A C 1
ATOM 628 O O . ASP A 1 85 ? 5.934 -12.821 10.792 1.00 38.44 85 ASP A O 1
ATOM 632 N N . ARG A 1 86 ? 5.007 -11.554 9.156 1.00 40.25 86 ARG A N 1
ATOM 633 C CA . ARG A 1 86 ? 3.622 -11.331 9.676 1.00 40.25 86 ARG A CA 1
ATOM 634 C C . ARG A 1 86 ? 3.251 -9.919 10.167 1.00 40.25 86 ARG A C 1
ATOM 636 O O . ARG A 1 86 ? 2.177 -9.766 10.751 1.00 40.25 86 ARG A O 1
ATOM 643 N N . ASP A 1 87 ? 4.034 -8.879 9.895 1.00 42.25 87 ASP A N 1
ATOM 644 C CA . ASP A 1 87 ? 3.668 -7.512 10.312 1.00 42.25 87 ASP A CA 1
ATOM 645 C C . ASP A 1 87 ? 2.677 -6.834 9.329 1.00 42.25 87 ASP A C 1
ATOM 647 O O . ASP A 1 87 ? 3.048 -6.035 8.473 1.00 42.25 87 ASP A O 1
ATOM 651 N N . TYR A 1 88 ? 1.382 -7.163 9.426 1.00 42.88 88 TYR A N 1
ATOM 652 C CA . TYR A 1 88 ? 0.320 -6.525 8.629 1.00 42.88 88 TYR A CA 1
ATOM 653 C C . TYR A 1 88 ? -0.253 -5.300 9.362 1.00 42.88 88 TYR A C 1
ATOM 655 O O . TYR A 1 88 ? -0.873 -5.451 10.415 1.00 42.88 88 TYR A O 1
ATOM 663 N N . GLN A 1 89 ? -0.097 -4.086 8.819 1.00 46.91 89 GLN A N 1
ATOM 664 C CA . GLN A 1 89 ? -0.747 -2.880 9.359 1.00 46.91 89 GLN A CA 1
ATOM 665 C C . GLN A 1 89 ? -1.836 -2.401 8.382 1.00 46.91 89 GLN A C 1
ATOM 667 O O . GLN A 1 89 ? -1.697 -2.515 7.173 1.00 46.91 89 GLN A O 1
ATOM 672 N N . ALA A 1 90 ? -2.977 -1.907 8.865 1.00 40.88 90 ALA A N 1
ATOM 673 C CA . ALA A 1 90 ? -3.922 -1.165 8.025 1.00 40.88 90 ALA A CA 1
ATOM 674 C C . ALA A 1 90 ? -3.626 0.333 8.162 1.00 40.88 90 ALA A C 1
ATOM 676 O O . ALA A 1 90 ? -3.333 0.716 9.285 1.00 40.88 90 ALA A O 1
ATOM 677 N N . ILE A 1 91 ? -3.619 1.149 7.090 1.00 49.72 91 ILE A N 1
ATOM 678 C CA . ILE A 1 91 ? -3.335 2.606 7.126 1.00 49.72 91 ILE A CA 1
ATOM 679 C C . ILE A 1 91 ? -3.983 3.325 5.925 1.00 49.72 91 ILE A C 1
ATOM 681 O O . ILE A 1 91 ? -3.764 2.918 4.795 1.00 49.72 91 ILE A O 1
ATOM 685 N N . VAL A 1 92 ? -4.698 4.443 6.134 1.00 46.25 92 VAL A N 1
ATOM 686 C CA . VAL A 1 92 ? -5.479 5.153 5.086 1.00 46.25 92 VAL A CA 1
ATOM 687 C C . VAL A 1 92 ? -4.722 6.290 4.358 1.00 46.25 92 VAL A C 1
ATOM 689 O O . VAL A 1 92 ? -5.065 6.629 3.228 1.00 46.25 92 VAL A O 1
ATOM 692 N N . VAL A 1 93 ? -3.644 6.842 4.930 1.00 48.72 93 VAL A N 1
ATOM 693 C CA . VAL A 1 93 ? -2.717 7.793 4.269 1.00 48.72 93 VAL A CA 1
ATOM 694 C C . VAL A 1 93 ? -1.320 7.542 4.819 1.00 48.72 93 VAL A C 1
ATOM 696 O O . VAL A 1 93 ? -1.156 7.518 6.032 1.00 48.72 93 VAL A O 1
ATOM 699 N N . VAL A 1 94 ? -0.320 7.338 3.964 1.00 58.44 94 VAL A N 1
ATOM 700 C CA . VAL A 1 94 ? 0.960 6.772 4.402 1.00 58.44 94 VAL A CA 1
ATOM 701 C C . VAL A 1 94 ? 2.122 7.707 4.080 1.00 58.44 94 VAL A C 1
ATOM 703 O O . VAL A 1 94 ? 2.387 8.028 2.923 1.00 58.44 94 VAL A O 1
ATOM 706 N N . LEU A 1 95 ? 2.849 8.081 5.126 1.00 56.00 95 LEU A N 1
ATOM 707 C CA . LEU A 1 95 ? 4.238 8.519 5.089 1.00 56.00 95 LEU A CA 1
ATOM 708 C C . LEU A 1 95 ? 5.134 7.327 5.384 1.00 56.00 95 LEU A C 1
ATOM 710 O O . LEU A 1 95 ? 4.777 6.504 6.223 1.00 56.00 95 LEU A O 1
ATOM 714 N N . VAL A 1 96 ? 6.295 7.270 4.741 1.00 63.47 96 VAL A N 1
ATOM 715 C CA . VAL A 1 96 ? 7.261 6.185 4.918 1.00 63.47 96 VAL A CA 1
ATOM 716 C C . VAL A 1 96 ? 8.619 6.782 5.300 1.00 63.47 96 VAL A C 1
ATOM 718 O O . VAL A 1 96 ? 9.061 7.769 4.708 1.00 63.47 96 VAL A O 1
ATOM 721 N N . ALA A 1 97 ? 9.270 6.213 6.312 1.00 67.56 97 ALA A N 1
ATOM 722 C CA . ALA A 1 97 ? 10.647 6.521 6.680 1.00 67.56 97 ALA A CA 1
ATOM 723 C C . ALA A 1 97 ? 11.632 6.092 5.574 1.00 67.56 97 ALA A C 1
ATOM 725 O O . ALA A 1 97 ? 11.276 5.352 4.656 1.00 67.56 97 ALA A O 1
ATOM 726 N N . ASP A 1 98 ? 12.869 6.581 5.638 1.00 74.81 98 ASP A N 1
ATOM 727 C CA . ASP A 1 98 ? 13.945 6.087 4.771 1.00 74.81 98 ASP A CA 1
ATOM 728 C C . ASP A 1 98 ? 14.321 4.653 5.168 1.00 74.81 98 ASP A C 1
ATOM 730 O O . ASP A 1 98 ? 14.286 4.308 6.351 1.00 74.81 98 ASP A O 1
ATOM 734 N N . GLY A 1 99 ? 14.695 3.830 4.186 1.00 70.62 99 GLY A N 1
ATOM 735 C CA . GLY A 1 99 ? 15.145 2.455 4.424 1.00 70.62 99 GLY A CA 1
ATOM 736 C C . GLY A 1 99 ? 14.041 1.440 4.745 1.00 70.62 99 GLY A C 1
ATOM 737 O O . GLY A 1 99 ? 14.285 0.474 5.458 1.00 70.62 99 GLY A O 1
ATOM 738 N N . VAL A 1 100 ? 12.821 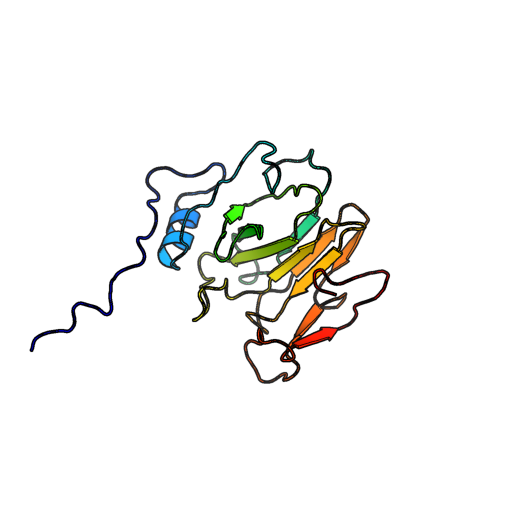1.659 4.253 1.00 75.38 100 VAL A N 1
ATOM 739 C CA . VAL A 1 100 ? 11.670 0.769 4.442 1.00 75.38 100 VAL A CA 1
ATOM 740 C C . VAL A 1 100 ? 11.354 0.046 3.137 1.00 75.38 100 VAL A C 1
ATOM 742 O O . VAL A 1 100 ? 11.075 0.680 2.118 1.00 75.38 100 VAL A O 1
ATOM 745 N N . VAL A 1 101 ? 11.313 -1.285 3.199 1.00 78.38 101 VAL A N 1
ATOM 746 C CA . VAL A 1 101 ? 10.783 -2.152 2.139 1.00 78.38 101 VAL A CA 1
ATOM 747 C C . VAL A 1 101 ? 9.448 -2.726 2.595 1.00 78.38 101 VAL A C 1
ATOM 749 O O . VAL A 1 101 ? 9.311 -3.192 3.729 1.00 78.38 101 VAL A O 1
ATOM 752 N N . SER A 1 102 ? 8.421 -2.608 1.760 1.00 79.38 102 SER A N 1
ATOM 753 C CA . SER A 1 102 ? 7.046 -2.805 2.209 1.00 79.38 102 SER A CA 1
ATOM 754 C C . SER A 1 102 ? 6.079 -2.882 1.031 1.00 79.38 102 SER A C 1
ATOM 756 O O . SER A 1 102 ? 6.413 -2.535 -0.101 1.00 79.38 102 SER A O 1
ATOM 758 N N . GLY A 1 103 ? 4.853 -3.320 1.310 1.00 85.62 103 GLY A N 1
ATOM 759 C CA . GLY A 1 103 ? 3.763 -3.276 0.352 1.00 85.62 103 GLY A CA 1
ATOM 760 C C . GLY A 1 103 ? 2.463 -2.784 0.969 1.00 85.62 103 GLY A C 1
ATOM 761 O O . GLY A 1 103 ? 2.324 -2.618 2.183 1.00 85.62 103 GLY A O 1
ATOM 762 N N . PHE A 1 104 ? 1.496 -2.525 0.104 1.00 88.19 104 PHE A N 1
ATOM 763 C CA . PHE A 1 104 ? 0.153 -2.139 0.479 1.00 88.19 104 PHE A CA 1
ATOM 764 C C . PHE A 1 104 ? -0.886 -2.654 -0.518 1.00 88.19 104 PHE A C 1
ATOM 766 O O . PHE A 1 104 ? -0.604 -2.897 -1.689 1.00 88.19 104 PHE A O 1
ATOM 773 N N . ALA A 1 105 ? -2.130 -2.775 -0.073 1.00 90.19 105 ALA A N 1
ATOM 774 C CA . ALA A 1 105 ? -3.262 -3.159 -0.901 1.00 90.19 105 ALA A CA 1
ATOM 775 C C . ALA A 1 105 ? -4.548 -2.497 -0.404 1.00 90.19 105 ALA A C 1
ATOM 777 O O . ALA A 1 105 ? -4.714 -2.210 0.780 1.00 90.19 105 ALA A O 1
ATOM 778 N N . ALA A 1 106 ? -5.483 -2.273 -1.321 1.00 89.81 106 ALA A N 1
ATOM 779 C CA . ALA A 1 106 ? -6.806 -1.765 -0.988 1.00 89.81 106 ALA A CA 1
ATOM 780 C C . ALA A 1 106 ? -7.780 -2.908 -0.672 1.00 89.81 106 ALA A C 1
ATOM 782 O O . ALA A 1 106 ? -7.905 -3.864 -1.444 1.00 89.81 106 ALA A O 1
ATOM 783 N N . LEU A 1 10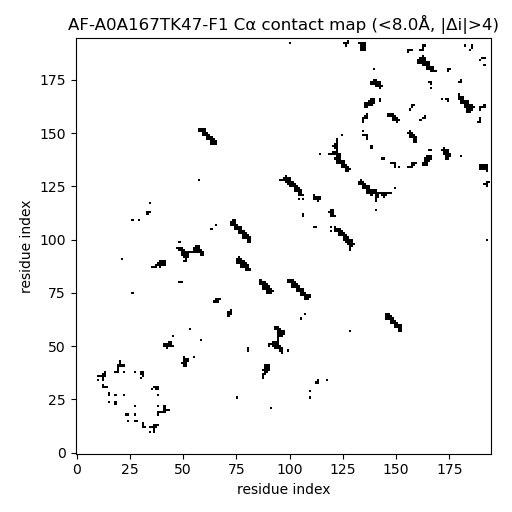7 ? -8.529 -2.756 0.416 1.00 90.69 107 LEU A N 1
ATOM 784 C CA . LEU A 1 107 ? -9.755 -3.488 0.695 1.00 90.69 107 LEU A CA 1
ATOM 785 C C . LEU A 1 107 ? -10.933 -2.676 0.164 1.00 90.69 107 LEU A C 1
ATOM 787 O O . LEU A 1 107 ? -11.200 -1.565 0.617 1.00 90.69 107 LEU A O 1
ATOM 791 N N . ASN A 1 108 ? -11.624 -3.227 -0.823 1.00 90.19 108 ASN A N 1
ATOM 792 C CA . ASN A 1 108 ? -12.642 -2.523 -1.585 1.00 90.19 108 ASN A CA 1
ATOM 793 C C . ASN A 1 108 ? -14.033 -2.950 -1.140 1.00 90.19 108 ASN A C 1
ATOM 795 O O . ASN A 1 108 ? -14.349 -4.141 -1.170 1.00 90.19 108 ASN A O 1
ATOM 799 N N . ASN A 1 109 ? -14.870 -1.971 -0.790 1.00 90.00 109 ASN A N 1
ATOM 800 C CA . ASN A 1 109 ? -16.299 -2.150 -0.518 1.00 90.00 109 ASN A CA 1
ATOM 801 C C . ASN A 1 109 ? -16.629 -3.232 0.529 1.00 90.00 109 ASN A C 1
ATOM 803 O O . ASN A 1 109 ? -17.631 -3.932 0.397 1.00 90.00 109 ASN A O 1
ATOM 807 N N . HIS A 1 110 ? -15.728 -3.466 1.487 1.00 90.19 110 HIS A N 1
ATOM 808 C CA . HIS A 1 110 ? -15.801 -4.598 2.425 1.00 90.19 110 HIS A CA 1
ATOM 809 C C . HIS A 1 110 ? -15.986 -5.982 1.770 1.00 90.19 110 HIS A C 1
ATOM 811 O O . HIS A 1 110 ? -16.448 -6.923 2.415 1.00 90.19 110 HIS A O 1
ATOM 817 N N . ALA A 1 111 ? -15.622 -6.107 0.491 1.00 91.12 111 ALA A N 1
ATOM 818 C CA . ALA A 1 111 ? -15.784 -7.310 -0.324 1.00 91.12 111 ALA A CA 1
ATOM 819 C C . ALA A 1 111 ? -14.448 -8.007 -0.616 1.00 91.12 111 ALA A C 1
ATOM 821 O O . ALA A 1 111 ? -14.427 -9.198 -0.919 1.00 91.12 111 ALA A O 1
ATOM 822 N N . THR A 1 112 ? -13.325 -7.286 -0.529 1.00 90.94 112 THR A N 1
ATOM 823 C CA . THR A 1 112 ? -11.994 -7.899 -0.625 1.00 90.94 112 THR A CA 1
ATOM 824 C C . THR A 1 112 ? -11.802 -8.926 0.490 1.00 90.94 112 THR A C 1
ATOM 826 O O . THR A 1 112 ? -12.170 -8.682 1.638 1.00 90.94 112 THR A O 1
ATOM 829 N N . VAL A 1 113 ? -11.202 -10.063 0.147 1.00 90.81 113 VAL A N 1
ATOM 830 C CA . VAL A 1 113 ? -10.907 -11.177 1.057 1.00 90.81 113 VAL A CA 1
ATOM 831 C C . VAL A 1 113 ? -9.401 -11.416 1.137 1.00 90.81 113 VAL A C 1
ATOM 833 O O . VAL A 1 113 ? -8.637 -10.857 0.346 1.00 90.81 113 VAL A O 1
ATOM 836 N N . LEU A 1 114 ? -8.970 -12.258 2.074 1.00 86.88 114 LEU A N 1
ATOM 837 C CA . LEU A 1 114 ? -7.631 -12.839 2.036 1.00 86.88 114 LEU A CA 1
ATOM 838 C C . LEU A 1 114 ? -7.611 -14.064 1.106 1.00 86.88 114 LEU A C 1
ATOM 840 O O . LEU A 1 114 ? -8.621 -14.746 0.929 1.00 86.88 114 LEU A O 1
ATOM 844 N N . SER A 1 115 ? -6.462 -14.336 0.494 1.00 83.50 115 SER A N 1
ATOM 845 C CA . SER A 1 115 ? -6.195 -15.564 -0.251 1.00 83.50 115 SER A CA 1
ATOM 846 C C . SER A 1 115 ? -6.086 -16.756 0.706 1.00 83.50 115 SER A C 1
ATOM 848 O O . SER A 1 115 ? -5.985 -16.583 1.921 1.00 83.50 115 SER A O 1
ATOM 850 N N . GLY A 1 116 ? -6.019 -17.980 0.170 1.00 77.25 116 GLY A N 1
ATOM 851 C CA . GLY A 1 116 ? -5.750 -19.174 0.986 1.00 77.25 116 GLY A CA 1
ATOM 852 C C . GLY A 1 116 ? -4.414 -19.127 1.747 1.00 77.25 116 GLY A C 1
ATOM 853 O O . GLY A 1 116 ? -4.248 -19.851 2.720 1.00 77.25 116 GLY A O 1
ATOM 854 N N . ALA A 1 117 ? -3.490 -18.250 1.341 1.00 78.31 117 ALA A N 1
ATOM 855 C CA . ALA A 1 117 ? -2.215 -18.001 2.015 1.00 78.31 117 ALA A CA 1
ATOM 856 C C . ALA A 1 117 ? -2.270 -16.824 3.015 1.00 78.31 117 ALA A C 1
ATOM 858 O O . ALA A 1 117 ? -1.235 -16.411 3.529 1.00 78.31 117 ALA A O 1
ATOM 859 N N . GLY A 1 118 ? -3.450 -16.247 3.274 1.00 80.38 118 GLY A N 1
ATOM 860 C CA . GLY A 1 118 ? -3.614 -15.111 4.190 1.00 80.38 118 GLY A CA 1
ATOM 861 C C . GLY A 1 118 ? -3.201 -13.754 3.607 1.00 80.38 118 GLY A C 1
ATOM 862 O O . GLY A 1 118 ? -3.086 -12.778 4.342 1.00 80.38 118 GLY A O 1
ATOM 863 N N . LEU A 1 119 ? -2.985 -13.664 2.292 1.00 83.75 119 LEU A N 1
ATOM 864 C CA . LEU A 1 119 ? -2.555 -12.436 1.615 1.00 83.75 119 LEU A CA 1
ATOM 865 C C . LEU A 1 119 ? -3.766 -11.633 1.133 1.00 83.75 119 LEU A C 1
ATOM 867 O O . LEU A 1 119 ? -4.728 -12.229 0.657 1.00 83.75 119 LEU A O 1
ATOM 871 N N . VAL A 1 120 ? -3.742 -10.296 1.186 1.00 88.50 120 VAL A N 1
ATOM 872 C CA . VAL A 1 120 ? -4.848 -9.473 0.651 1.00 88.50 120 VAL A CA 1
ATOM 873 C C . VAL A 1 120 ? -5.079 -9.811 -0.823 1.00 88.50 120 VAL A C 1
ATOM 875 O O . VAL A 1 120 ? -4.214 -9.563 -1.657 1.00 88.50 120 VAL A O 1
ATOM 878 N N . TYR A 1 121 ? -6.244 -10.366 -1.170 1.00 90.62 121 TYR A N 1
ATOM 879 C CA . TYR A 1 121 ? -6.512 -10.893 -2.510 1.00 90.62 121 TYR A CA 1
ATOM 880 C C . TYR A 1 121 ? -6.917 -9.790 -3.497 1.00 90.62 121 TYR A C 1
ATOM 882 O O . TYR A 1 121 ? -8.043 -9.719 -3.997 1.00 90.62 121 TYR A O 1
ATOM 890 N N . ASN A 1 122 ? -5.977 -8.893 -3.772 1.00 90.81 122 ASN A N 1
ATOM 891 C CA . ASN A 1 122 ? -6.125 -7.769 -4.684 1.00 90.81 122 ASN A CA 1
ATOM 892 C C . ASN A 1 122 ? -4.779 -7.449 -5.354 1.00 90.81 122 ASN A C 1
ATOM 894 O O . ASN A 1 122 ? -3.785 -8.129 -5.125 1.00 90.81 122 ASN A O 1
ATOM 898 N N . THR A 1 123 ? -4.749 -6.418 -6.191 1.00 90.38 123 THR A N 1
ATOM 899 C CA . THR A 1 123 ? -3.505 -5.824 -6.680 1.00 90.38 123 THR A CA 1
ATOM 900 C C . THR A 1 123 ? -2.777 -5.113 -5.548 1.00 90.38 123 THR A C 1
ATOM 902 O O . THR A 1 123 ? -3.411 -4.449 -4.721 1.00 90.38 123 THR A O 1
ATOM 905 N N . TRP A 1 124 ? -1.459 -5.281 -5.516 1.00 90.00 124 TRP A N 1
ATOM 906 C CA . TRP A 1 124 ? -0.579 -4.710 -4.507 1.00 90.00 124 TRP A CA 1
ATOM 907 C C . TRP A 1 124 ? 0.223 -3.552 -5.088 1.00 90.00 124 TRP A C 1
ATOM 909 O O . TRP A 1 124 ? 0.503 -3.511 -6.286 1.00 90.00 124 TRP A O 1
ATOM 919 N N . GLY A 1 125 ? 0.558 -2.595 -4.236 1.00 88.81 125 GLY A N 1
ATOM 920 C CA . GLY A 1 125 ? 1.637 -1.658 -4.479 1.00 88.81 125 GLY A CA 1
ATOM 921 C C . GLY A 1 125 ? 2.807 -2.015 -3.589 1.00 88.81 125 GLY A C 1
ATOM 922 O O . GLY A 1 125 ? 2.610 -2.230 -2.398 1.00 88.81 125 GLY A O 1
ATOM 923 N N . GLU A 1 126 ? 3.999 -2.065 -4.151 1.00 83.44 126 GLU A N 1
ATOM 924 C CA . GLU A 1 126 ? 5.224 -2.378 -3.423 1.00 83.44 126 GLU A CA 1
ATOM 925 C C . GLU A 1 126 ? 6.158 -1.178 -3.501 1.00 83.44 126 GLU A C 1
ATOM 927 O O . GLU A 1 126 ? 6.135 -0.406 -4.467 1.00 83.44 126 GLU A O 1
ATOM 932 N N . PHE A 1 127 ? 6.919 -0.949 -2.437 1.00 82.25 127 PHE A N 1
ATOM 933 C CA . PHE A 1 127 ? 7.859 0.153 -2.372 1.00 82.25 127 PHE A CA 1
ATOM 934 C C . PHE A 1 127 ? 9.102 -0.214 -1.572 1.00 82.25 127 PHE A C 1
ATOM 936 O O . PHE A 1 127 ? 9.065 -0.988 -0.617 1.00 82.25 127 PHE A O 1
ATOM 943 N N . ASN A 1 128 ? 10.206 0.405 -1.962 1.00 83.06 128 ASN A N 1
ATOM 944 C CA . ASN A 1 128 ? 11.481 0.339 -1.277 1.00 83.06 128 ASN A CA 1
ATOM 945 C C . ASN A 1 128 ? 12.004 1.773 -1.164 1.00 83.06 128 ASN A C 1
ATOM 947 O O . ASN A 1 128 ? 12.140 2.447 -2.179 1.00 83.06 128 ASN A O 1
ATOM 951 N N . THR A 1 129 ? 12.245 2.270 0.047 1.00 80.12 129 THR A N 1
ATOM 952 C CA . THR A 1 129 ? 12.798 3.615 0.286 1.00 80.12 129 THR A CA 1
ATOM 953 C C . THR A 1 129 ? 14.290 3.595 0.626 1.00 80.12 129 THR A C 1
ATOM 955 O O . THR A 1 129 ? 14.832 4.590 1.105 1.00 80.12 129 THR A O 1
ATOM 958 N N . GLU A 1 130 ? 14.987 2.485 0.385 1.00 76.38 130 GLU A N 1
ATOM 959 C CA . GLU A 1 130 ? 16.447 2.439 0.396 1.00 76.38 130 GLU A CA 1
ATOM 960 C C . GLU A 1 130 ? 17.016 3.139 -0.851 1.00 76.38 130 GLU A C 1
ATOM 962 O O . GLU A 1 130 ? 16.538 2.986 -1.981 1.00 76.38 130 GLU A O 1
ATOM 967 N N . GLY A 1 131 ? 18.076 3.927 -0.659 1.00 74.56 131 GLY A N 1
ATOM 968 C CA . GLY A 1 131 ? 18.773 4.600 -1.754 1.00 74.56 131 GLY A CA 1
ATOM 969 C C . GLY A 1 131 ? 17.886 5.584 -2.527 1.00 74.56 131 GLY A C 1
ATOM 970 O O . GLY A 1 131 ? 17.406 6.565 -1.973 1.00 74.56 131 GLY A O 1
ATOM 971 N N . ALA A 1 132 ? 17.721 5.364 -3.836 1.00 68.12 132 ALA A N 1
ATOM 972 C CA . ALA A 1 132 ? 16.970 6.272 -4.714 1.00 68.12 132 ALA A CA 1
ATOM 973 C C . ALA A 1 132 ? 15.440 6.127 -4.609 1.00 68.12 132 ALA A C 1
ATOM 975 O O . ALA A 1 132 ? 14.718 6.942 -5.187 1.00 68.12 132 ALA A O 1
ATOM 976 N N . GLY A 1 133 ? 14.962 5.105 -3.896 1.00 72.38 133 GLY A N 1
ATOM 977 C CA . GLY A 1 133 ? 13.549 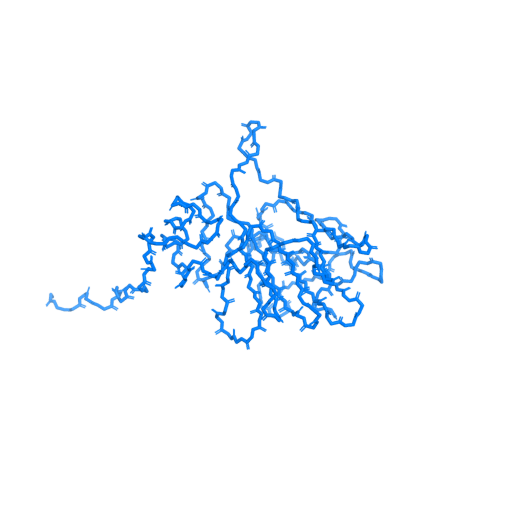4.797 -3.761 1.00 72.38 133 GLY A CA 1
ATOM 978 C C . GLY A 1 133 ? 12.929 4.196 -5.029 1.00 72.38 133 GLY A C 1
ATOM 979 O O . GLY A 1 133 ? 13.141 4.675 -6.146 1.00 72.38 133 GLY A O 1
ATOM 980 N N . THR A 1 134 ? 12.126 3.152 -4.876 1.00 75.56 134 THR A N 1
ATOM 981 C CA . THR A 1 134 ? 11.415 2.484 -5.970 1.00 75.56 134 THR A CA 1
ATOM 982 C C . THR A 1 134 ? 9.984 2.153 -5.558 1.00 75.56 134 THR A C 1
ATOM 984 O O . THR A 1 134 ? 9.676 1.994 -4.377 1.00 75.56 134 THR A O 1
ATOM 987 N N . VAL A 1 135 ? 9.086 2.120 -6.543 1.00 76.88 135 VAL A N 1
ATOM 988 C CA . VAL A 1 135 ? 7.683 1.734 -6.369 1.00 76.88 135 VAL A CA 1
ATOM 989 C C . VAL A 1 135 ? 7.250 0.899 -7.561 1.00 76.88 135 VAL A C 1
ATOM 991 O O . VAL A 1 135 ? 7.594 1.228 -8.700 1.00 76.88 135 VAL A O 1
ATOM 994 N N . ASP A 1 136 ? 6.445 -0.125 -7.324 1.00 77.88 136 ASP A N 1
ATOM 995 C CA . ASP A 1 136 ? 5.824 -0.897 -8.390 1.00 77.88 136 ASP A CA 1
ATOM 996 C C . ASP A 1 136 ? 4.410 -1.363 -8.045 1.00 77.88 136 ASP A C 1
ATOM 998 O O . ASP A 1 136 ? 3.911 -1.202 -6.931 1.00 77.88 136 ASP A O 1
ATOM 1002 N N . VAL A 1 137 ? 3.742 -1.888 -9.065 1.00 82.06 137 VAL A N 1
ATOM 1003 C CA . VAL A 1 137 ? 2.410 -2.456 -8.975 1.00 82.06 137 VAL A CA 1
ATOM 1004 C C . VAL A 1 137 ? 2.502 -3.949 -9.251 1.00 82.06 137 VAL A C 1
ATOM 1006 O O . VAL A 1 137 ? 3.001 -4.367 -10.297 1.00 82.06 137 VAL A O 1
ATOM 1009 N N . SER A 1 138 ? 1.930 -4.749 -8.359 1.00 79.69 138 SER A N 1
ATOM 1010 C CA . SER A 1 138 ? 2.032 -6.200 -8.400 1.00 79.69 138 SER A CA 1
ATOM 1011 C C . SER A 1 138 ? 0.683 -6.889 -8.606 1.00 79.69 138 SER A C 1
ATOM 1013 O O . SER A 1 138 ? -0.334 -6.594 -7.963 1.00 79.69 138 SER A O 1
ATOM 1015 N N . ARG A 1 139 ? 0.666 -7.814 -9.574 1.00 80.50 139 ARG A N 1
ATOM 1016 C CA . ARG A 1 139 ? -0.458 -8.703 -9.918 1.00 80.50 139 ARG A CA 1
ATOM 1017 C C . ARG A 1 139 ? -0.226 -10.141 -9.462 1.00 80.50 139 ARG A C 1
ATOM 1019 O O . ARG A 1 139 ? -0.918 -11.042 -9.929 1.00 80.50 139 ARG A O 1
ATOM 1026 N N . GLU A 1 140 ? 0.715 -10.341 -8.550 1.00 74.75 140 GLU A N 1
ATOM 1027 C CA . GLU A 1 140 ? 1.126 -11.657 -8.070 1.00 74.75 140 GLU A CA 1
ATOM 1028 C C . GLU A 1 140 ? 0.027 -12.356 -7.275 1.00 74.75 140 GLU A C 1
ATOM 1030 O O . GLU A 1 140 ? -0.352 -13.485 -7.576 1.00 74.75 140 GLU A O 1
ATOM 1035 N N . VAL A 1 141 ? -0.567 -11.672 -6.297 1.00 79.12 141 VAL A N 1
ATOM 1036 C CA . VAL A 1 141 ? -1.570 -12.299 -5.423 1.00 79.12 141 VAL A CA 1
ATOM 1037 C C . VAL A 1 141 ? -2.922 -12.455 -6.117 1.00 79.12 141 VAL A C 1
ATOM 1039 O O . VAL A 1 141 ? -3.627 -13.434 -5.884 1.00 79.12 141 VAL A O 1
ATOM 1042 N N . ASN A 1 142 ? -3.288 -11.512 -6.987 1.00 81.62 142 ASN A N 1
ATOM 1043 C CA . ASN A 1 142 ? -4.504 -11.581 -7.790 1.00 81.62 142 ASN A CA 1
ATOM 1044 C C . ASN A 1 142 ? -4.276 -10.932 -9.161 1.00 81.62 142 ASN A C 1
ATOM 1046 O O . ASN A 1 142 ? -4.350 -9.704 -9.320 1.00 81.62 142 ASN A O 1
ATOM 1050 N N . ALA A 1 143 ? -4.103 -11.776 -10.180 1.00 80.56 143 ALA A N 1
ATOM 1051 C CA . ALA A 1 143 ? -3.900 -11.349 -11.562 1.00 80.56 143 ALA A CA 1
ATOM 1052 C C . ALA A 1 143 ? -5.061 -10.484 -12.092 1.00 80.56 143 ALA A C 1
ATOM 1054 O O . ALA A 1 143 ? -4.885 -9.672 -12.999 1.00 80.56 143 ALA A O 1
ATOM 1055 N N . ARG A 1 144 ? -6.247 -10.589 -11.476 1.00 84.56 144 ARG A N 1
ATOM 1056 C CA . ARG A 1 144 ? -7.482 -9.871 -11.832 1.00 84.56 144 ARG A CA 1
ATOM 1057 C C . ARG A 1 144 ? -7.922 -8.829 -10.797 1.00 84.56 144 ARG A C 1
ATOM 1059 O O . ARG A 1 144 ? -9.057 -8.370 -10.857 1.00 84.56 144 ARG A O 1
ATOM 1066 N N . GLY A 1 145 ? -7.050 -8.433 -9.871 1.00 83.94 145 GLY A N 1
ATOM 1067 C CA . GLY A 1 145 ? -7.315 -7.348 -8.919 1.00 83.94 145 GLY A CA 1
ATOM 1068 C C . GLY A 1 145 ? -7.692 -5.993 -9.551 1.00 83.94 145 GLY A C 1
ATOM 1069 O O . GLY A 1 145 ? -7.738 -5.800 -10.774 1.00 83.94 145 GLY A O 1
ATOM 1070 N N . ASN A 1 146 ? -7.988 -5.009 -8.716 1.00 88.56 146 ASN A N 1
ATOM 1071 C CA . ASN A 1 146 ? -8.383 -3.691 -9.198 1.00 88.56 146 ASN A CA 1
ATOM 1072 C C . ASN A 1 146 ? -7.194 -2.929 -9.798 1.00 88.56 146 ASN A C 1
ATOM 1074 O O . ASN A 1 146 ? -6.072 -2.982 -9.306 1.00 88.56 146 ASN A O 1
ATOM 1078 N N . ALA A 1 147 ? -7.437 -2.198 -10.889 1.00 86.25 147 ALA A N 1
ATOM 1079 C CA . ALA A 1 147 ? -6.405 -1.351 -11.472 1.00 86.25 147 ALA A CA 1
ATOM 1080 C C . ALA A 1 147 ? -5.986 -0.248 -10.488 1.00 86.25 147 ALA A C 1
ATOM 1082 O O . ALA A 1 147 ? -6.833 0.400 -9.868 1.00 86.25 147 ALA A O 1
ATOM 1083 N N . MET A 1 148 ? -4.679 -0.009 -10.402 1.00 86.62 148 MET A N 1
ATOM 1084 C CA . MET A 1 148 ? -4.100 1.020 -9.547 1.00 86.62 148 MET A CA 1
ATOM 1085 C C . MET A 1 148 ? -2.936 1.742 -10.217 1.00 86.62 148 MET A C 1
ATOM 1087 O O . MET A 1 148 ? -2.356 1.250 -11.190 1.00 86.62 148 MET A O 1
ATOM 1091 N N . SER A 1 149 ? -2.609 2.911 -9.671 1.00 84.69 149 SER A N 1
ATOM 1092 C CA . SER A 1 149 ? -1.384 3.648 -9.973 1.00 84.69 149 SER A CA 1
ATOM 1093 C C . SER A 1 149 ? -0.773 4.228 -8.701 1.00 84.69 149 SER A C 1
ATOM 1095 O O . SER A 1 149 ? -1.502 4.686 -7.814 1.00 84.69 149 SER A O 1
ATOM 1097 N N . ILE A 1 150 ? 0.553 4.264 -8.657 1.00 84.25 150 ILE A N 1
ATOM 1098 C CA . ILE A 1 150 ? 1.365 4.835 -7.584 1.00 84.25 150 ILE A CA 1
ATOM 1099 C C . ILE A 1 150 ? 2.205 5.946 -8.190 1.00 84.25 150 ILE A C 1
ATOM 1101 O O . ILE A 1 150 ? 2.862 5.735 -9.207 1.00 84.25 150 ILE A O 1
ATOM 1105 N N . ARG A 1 151 ? 2.194 7.125 -7.571 1.00 81.88 151 ARG A N 1
ATOM 1106 C CA . ARG A 1 151 ? 3.074 8.233 -7.946 1.00 81.88 151 ARG A CA 1
ATOM 1107 C C . ARG A 1 151 ? 3.910 8.656 -6.750 1.00 81.88 151 ARG A C 1
ATOM 1109 O O . ARG A 1 151 ? 3.356 9.179 -5.784 1.00 81.88 151 ARG A O 1
ATOM 1116 N N . ALA A 1 152 ? 5.216 8.441 -6.826 1.00 78.12 152 ALA A N 1
ATOM 1117 C CA . ALA A 1 152 ? 6.165 8.888 -5.815 1.00 78.12 152 ALA A CA 1
ATOM 1118 C C . ALA A 1 152 ? 6.354 10.417 -5.864 1.00 78.12 152 ALA A C 1
ATOM 1120 O O . ALA A 1 152 ? 6.062 11.072 -6.872 1.00 78.12 152 ALA A O 1
ATOM 1121 N N . SER A 1 153 ? 6.847 10.993 -4.766 1.00 74.69 153 SER A N 1
ATOM 1122 C CA . SER A 1 153 ? 7.118 12.434 -4.632 1.00 74.69 153 SER A CA 1
ATOM 1123 C C . SER A 1 153 ? 8.097 12.973 -5.682 1.00 74.69 153 SER A C 1
ATOM 1125 O O . SER A 1 153 ? 7.934 14.098 -6.152 1.00 74.69 153 SER A O 1
ATOM 1127 N N . ASN A 1 154 ? 9.056 12.152 -6.112 1.00 73.88 154 ASN A N 1
ATOM 1128 C CA . ASN A 1 154 ? 10.019 12.458 -7.175 1.00 73.88 154 ASN A CA 1
ATOM 1129 C C . ASN A 1 154 ? 9.413 12.428 -8.598 1.00 73.88 154 ASN A C 1
ATOM 1131 O O . ASN A 1 154 ? 10.107 12.711 -9.571 1.00 73.88 154 ASN A O 1
ATOM 1135 N N . GLY A 1 155 ? 8.125 12.095 -8.735 1.00 75.31 155 GLY A N 1
ATOM 1136 C CA . GLY A 1 155 ? 7.409 12.050 -10.008 1.00 75.31 155 GLY A CA 1
ATOM 1137 C C . GLY A 1 155 ? 7.417 10.693 -10.715 1.00 75.31 155 GLY A C 1
ATOM 1138 O O . GLY A 1 155 ? 6.675 10.560 -11.691 1.00 75.31 155 GLY A O 1
ATOM 1139 N N . CYS A 1 156 ? 8.167 9.695 -10.227 1.00 77.94 156 CYS A N 1
ATOM 1140 C CA . CYS A 1 156 ? 8.100 8.324 -10.737 1.00 77.94 156 CYS A CA 1
ATOM 1141 C C . CYS A 1 156 ? 6.678 7.765 -10.600 1.00 77.94 156 CYS A C 1
ATOM 1143 O O . CYS A 1 156 ? 5.998 7.994 -9.595 1.00 77.94 156 CYS A O 1
ATOM 1145 N N . GLU A 1 157 ? 6.229 7.033 -11.619 1.00 81.00 157 GLU A N 1
ATOM 1146 C CA . GLU A 1 157 ? 4.886 6.461 -11.676 1.00 81.00 157 GLU A CA 1
ATOM 1147 C C . GLU A 1 157 ? 4.954 4.972 -12.020 1.00 81.00 157 GLU A C 1
ATOM 1149 O O . GLU A 1 157 ? 5.531 4.599 -13.042 1.00 81.00 157 GLU A O 1
ATOM 1154 N N . SER A 1 158 ? 4.285 4.143 -11.219 1.00 84.25 158 SER A N 1
ATOM 1155 C CA . SER A 1 158 ? 3.997 2.751 -11.563 1.00 84.25 158 SER A CA 1
ATOM 1156 C C . SER A 1 158 ? 2.492 2.531 -11.703 1.00 84.25 158 SER A C 1
ATOM 1158 O O . SER A 1 158 ? 1.686 3.078 -10.947 1.00 84.25 158 SER A O 1
ATOM 1160 N N . ASN A 1 159 ? 2.097 1.770 -12.720 1.00 85.38 159 ASN A N 1
ATOM 1161 C CA . ASN A 1 159 ? 0.719 1.384 -13.001 1.00 85.38 159 ASN A CA 1
ATOM 1162 C C . ASN A 1 159 ? 0.698 0.142 -13.911 1.00 85.38 159 ASN A C 1
ATOM 1164 O O . ASN A 1 159 ? 1.737 -0.376 -14.306 1.00 85.38 159 ASN A O 1
ATOM 1168 N N . MET A 1 160 ? -0.491 -0.302 -14.326 1.00 80.56 160 MET A N 1
ATOM 1169 C CA . MET A 1 160 ? -0.654 -1.490 -15.188 1.00 80.56 160 MET A CA 1
ATOM 1170 C C . MET A 1 160 ? 0.082 -1.434 -16.539 1.00 80.56 160 MET A C 1
ATOM 1172 O O . MET A 1 160 ? 0.231 -2.462 -17.188 1.00 80.56 160 MET A O 1
ATOM 1176 N N . GLY A 1 161 ? 0.505 -0.252 -16.989 1.00 84.25 161 GLY A N 1
ATOM 1177 C CA . GLY A 1 161 ? 1.306 -0.059 -18.198 1.00 84.25 161 GLY A CA 1
ATOM 1178 C C . GLY A 1 161 ? 2.755 0.366 -17.939 1.00 84.25 161 GLY A C 1
ATOM 1179 O O . GLY A 1 161 ? 3.540 0.378 -18.886 1.00 84.25 161 GLY A O 1
ATOM 1180 N N . LYS A 1 162 ? 3.127 0.710 -16.700 1.00 81.94 162 LYS A N 1
ATOM 1181 C CA . LYS A 1 162 ? 4.447 1.243 -16.328 1.00 81.94 162 LYS A CA 1
ATOM 1182 C C . LYS A 1 162 ? 4.981 0.481 -15.117 1.00 81.94 162 LYS A C 1
ATOM 1184 O O . LYS A 1 162 ? 4.488 0.693 -14.020 1.00 81.94 162 LYS A O 1
ATOM 1189 N N . CYS A 1 163 ? 5.980 -0.370 -15.347 1.00 80.88 163 CYS A N 1
ATOM 1190 C CA . CYS A 1 163 ? 6.590 -1.296 -14.391 1.00 80.88 163 CYS A CA 1
ATOM 1191 C C . CYS A 1 163 ? 5.600 -2.074 -13.508 1.00 80.88 163 CYS A C 1
ATOM 1193 O O . CYS A 1 163 ? 5.134 -1.572 -12.486 1.00 80.88 163 CYS A O 1
ATOM 1195 N N . VAL A 1 164 ? 5.291 -3.306 -13.918 1.00 85.25 164 VAL A N 1
ATOM 1196 C CA . VAL A 1 164 ? 4.305 -4.175 -13.264 1.00 85.25 164 VAL A CA 1
ATOM 1197 C C . VAL A 1 164 ? 4.818 -5.614 -13.161 1.00 85.25 164 VAL A C 1
ATOM 1199 O O . VAL A 1 164 ? 5.369 -6.140 -14.134 1.00 85.25 164 VAL A O 1
ATOM 1202 N N . PHE A 1 165 ? 4.610 -6.261 -12.012 1.00 85.19 165 PHE A N 1
ATOM 1203 C CA . PHE A 1 165 ? 4.813 -7.706 -11.849 1.00 85.19 165 PHE A CA 1
ATOM 1204 C C . PHE A 1 165 ? 3.610 -8.466 -12.406 1.00 85.19 165 PHE A C 1
ATOM 1206 O O . PHE A 1 165 ? 2.471 -8.198 -12.020 1.00 85.19 165 PHE A O 1
ATOM 1213 N N . VAL A 1 166 ? 3.849 -9.408 -13.323 1.00 86.44 166 VAL A N 1
ATOM 1214 C CA . VAL A 1 166 ? 2.800 -10.169 -14.021 1.00 86.44 166 VAL A CA 1
ATOM 1215 C C . VAL A 1 166 ? 3.132 -11.658 -14.030 1.00 86.44 166 VAL A C 1
ATOM 1217 O O . VAL A 1 166 ? 4.273 -12.055 -14.272 1.00 86.44 166 VAL A O 1
ATOM 1220 N N . CYS A 1 167 ? 2.123 -12.508 -13.845 1.00 87.12 167 CYS A N 1
ATOM 1221 C CA . CYS A 1 167 ? 2.276 -13.954 -13.982 1.00 87.12 167 CYS A CA 1
ATOM 1222 C C . CYS A 1 167 ? 2.801 -14.335 -15.364 1.00 87.12 167 CYS A C 1
ATOM 1224 O O . CYS A 1 167 ? 2.285 -13.879 -16.383 1.00 87.12 167 CYS A O 1
ATOM 1226 N N . LYS A 1 168 ? 3.807 -15.217 -15.416 1.00 89.31 168 LYS A N 1
ATOM 1227 C CA . LYS A 1 168 ? 4.324 -15.738 -16.694 1.00 89.31 168 LYS A CA 1
ATOM 1228 C C . LYS A 1 168 ? 3.255 -16.506 -17.469 1.00 89.31 168 LYS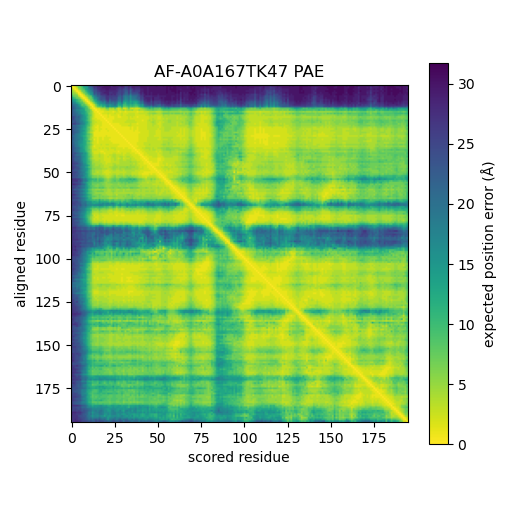 A C 1
ATOM 1230 O O . LYS A 1 168 ? 3.220 -16.451 -18.693 1.00 89.31 168 LYS A O 1
ATOM 1235 N N . ASN A 1 169 ? 2.383 -17.218 -16.756 1.00 86.06 169 ASN A N 1
ATOM 1236 C CA . ASN A 1 169 ? 1.256 -17.922 -17.350 1.00 86.06 169 ASN A CA 1
ATOM 1237 C C . ASN A 1 169 ? -0.014 -17.060 -17.258 1.00 86.06 169 ASN A C 1
ATOM 1239 O O . ASN A 1 169 ? -0.568 -16.879 -16.180 1.00 86.06 169 ASN A O 1
ATOM 1243 N N . GLY A 1 170 ? -0.515 -16.557 -18.388 1.00 77.69 170 GLY A N 1
ATOM 1244 C CA . GLY A 1 170 ? -1.717 -15.710 -18.417 1.00 77.69 170 GLY A CA 1
ATOM 1245 C C . GLY A 1 170 ? -3.020 -16.407 -17.991 1.00 77.69 170 GLY A C 1
ATOM 1246 O O . GLY A 1 170 ? -4.032 -15.738 -17.793 1.00 77.69 170 GLY A O 1
ATOM 1247 N N . GLY A 1 171 ? -3.018 -17.739 -17.851 1.00 80.12 171 GLY A N 1
ATOM 1248 C CA . GLY A 1 171 ? -4.178 -18.516 -17.407 1.00 80.12 171 GLY A CA 1
ATOM 1249 C C . GLY A 1 171 ? -4.328 -18.648 -15.888 1.00 80.12 171 GLY A C 1
ATOM 1250 O O . GLY A 1 171 ? -5.379 -19.103 -15.435 1.00 80.12 171 GLY A O 1
ATOM 1251 N N . VAL A 1 172 ? -3.314 -18.275 -15.095 1.00 82.62 172 VAL A N 1
ATOM 1252 C CA . VAL A 1 172 ? -3.365 -18.432 -13.632 1.00 82.62 172 VAL A CA 1
ATOM 1253 C C . VAL A 1 172 ? -3.974 -17.210 -12.944 1.00 82.62 172 VAL A C 1
ATOM 1255 O O . VAL A 1 172 ? -3.829 -16.076 -13.393 1.00 82.62 172 VAL A O 1
ATOM 1258 N N . GLY A 1 173 ? -4.692 -17.446 -11.842 1.00 82.56 173 GLY A N 1
ATOM 1259 C CA . GLY A 1 173 ? -5.297 -16.377 -11.038 1.00 82.56 173 GLY A CA 1
ATOM 1260 C C . GLY A 1 173 ? -4.318 -15.672 -10.092 1.00 82.56 173 GLY A C 1
ATOM 1261 O O . GLY A 1 173 ? -4.635 -14.586 -9.613 1.00 82.56 173 GLY A O 1
ATOM 1262 N N . HIS A 1 174 ? -3.157 -16.280 -9.834 1.00 83.31 174 HIS A N 1
ATOM 1263 C CA . HIS A 1 174 ? -2.108 -15.809 -8.928 1.00 83.31 174 HIS A CA 1
ATOM 1264 C C . HIS A 1 174 ? -0.752 -16.436 -9.305 1.00 83.31 174 HIS A C 1
ATOM 1266 O O . HIS A 1 174 ? -0.712 -17.476 -9.965 1.00 83.31 174 HIS A O 1
ATOM 1272 N N . CYS A 1 175 ? 0.341 -15.815 -8.873 1.00 80.25 175 CYS A N 1
ATOM 1273 C CA . CYS A 1 175 ? 1.729 -16.233 -9.051 1.00 80.25 175 CYS A CA 1
ATOM 1274 C C . CYS A 1 175 ? 2.611 -15.502 -8.021 1.00 80.25 175 CYS A C 1
ATOM 1276 O O . CYS A 1 175 ? 2.923 -14.337 -8.209 1.00 80.25 175 CYS A O 1
ATOM 1278 N N . GLY A 1 176 ? 2.982 -16.152 -6.917 1.00 73.06 176 GLY A N 1
ATOM 1279 C CA . GLY A 1 176 ? 3.854 -15.551 -5.888 1.00 73.06 176 GLY A CA 1
ATOM 1280 C C . GLY A 1 176 ? 5.182 -16.283 -5.698 1.00 73.06 176 GLY A C 1
ATOM 1281 O O . GLY A 1 176 ? 6.073 -15.797 -5.010 1.00 73.06 176 GLY A O 1
ATOM 1282 N N . ASP A 1 177 ? 5.334 -17.458 -6.314 1.00 79.25 177 ASP A N 1
ATOM 1283 C CA . ASP A 1 177 ? 6.545 -18.259 -6.176 1.00 79.25 177 ASP A CA 1
ATOM 1284 C C . ASP A 1 177 ? 7.683 -17.664 -7.006 1.00 79.25 177 ASP A C 1
ATOM 1286 O O . ASP A 1 177 ? 7.466 -17.156 -8.116 1.00 79.25 177 ASP A O 1
ATOM 1290 N N . ALA A 1 178 ? 8.914 -17.793 -6.507 1.00 78.19 178 ALA A N 1
ATOM 1291 C CA . ALA A 1 178 ? 10.108 -17.366 -7.223 1.00 78.19 178 ALA A CA 1
ATOM 1292 C C . ALA A 1 178 ? 10.125 -17.949 -8.648 1.00 78.19 178 ALA A C 1
ATOM 1294 O O . ALA A 1 178 ? 10.036 -19.158 -8.863 1.00 78.19 178 ALA A O 1
ATOM 1295 N N . GLY A 1 179 ? 10.221 -17.069 -9.646 1.00 83.19 179 GLY A N 1
ATOM 1296 C CA . GLY A 1 179 ? 10.236 -17.454 -11.055 1.00 83.19 179 GLY A CA 1
ATOM 1297 C C . GLY A 1 179 ? 8.863 -17.709 -11.689 1.00 83.19 179 GLY A C 1
ATOM 1298 O O . GLY A 1 179 ? 8.831 -18.001 -12.886 1.00 83.19 179 GLY A O 1
ATOM 1299 N N . SER A 1 180 ? 7.748 -17.552 -10.968 1.00 85.88 180 SER A N 1
ATOM 1300 C CA . SER A 1 180 ? 6.385 -17.672 -11.521 1.00 85.88 180 SER A CA 1
ATOM 1301 C C . SER A 1 180 ? 5.865 -16.386 -12.191 1.00 85.88 180 SER A C 1
ATOM 1303 O O . SER A 1 180 ? 4.902 -16.423 -12.966 1.00 85.88 180 SER A O 1
ATOM 1305 N N . TYR A 1 181 ? 6.552 -15.263 -11.976 1.00 87.25 181 TYR A N 1
ATOM 1306 C CA . TYR A 1 181 ? 6.222 -13.938 -12.501 1.00 87.25 181 TYR A CA 1
ATOM 1307 C C . TYR A 1 181 ? 7.372 -13.329 -13.321 1.00 87.25 181 TYR A C 1
ATOM 1309 O O . TYR A 1 181 ? 8.506 -13.814 -13.308 1.00 87.25 181 TYR A O 1
ATOM 1317 N N . HIS A 1 182 ? 7.075 -12.271 -14.071 1.00 87.94 182 HIS A N 1
ATOM 1318 C CA . HIS A 1 182 ? 8.052 -11.444 -14.776 1.00 87.94 182 HIS A CA 1
ATOM 1319 C C . HIS A 1 182 ? 7.700 -9.960 -14.646 1.00 87.94 182 HIS A C 1
ATOM 1321 O O . HIS A 1 182 ? 6.534 -9.588 -14.511 1.00 87.94 182 HIS A O 1
ATOM 1327 N N . LEU A 1 183 ? 8.727 -9.117 -14.725 1.00 85.25 183 LEU A N 1
ATOM 1328 C CA . LEU A 1 183 ? 8.582 -7.670 -14.782 1.00 85.25 183 LEU A CA 1
ATOM 1329 C C . LEU A 1 183 ? 8.246 -7.232 -16.206 1.00 85.25 183 LEU A C 1
ATOM 1331 O O . LEU A 1 183 ? 8.947 -7.585 -17.154 1.00 85.25 183 LEU A O 1
ATOM 1335 N N . THR A 1 184 ? 7.203 -6.420 -16.348 1.00 86.94 184 THR A N 1
ATOM 1336 C CA . THR A 1 184 ? 6.808 -5.823 -17.628 1.00 86.94 184 THR A CA 1
ATOM 1337 C C . THR A 1 184 ? 6.951 -4.308 -17.570 1.00 86.94 184 THR A C 1
ATOM 1339 O O . THR A 1 184 ? 6.480 -3.669 -16.632 1.00 86.94 184 THR A O 1
ATOM 1342 N N . ASN A 1 185 ? 7.583 -3.714 -18.588 1.00 84.81 185 ASN A N 1
ATOM 1343 C CA . ASN A 1 185 ? 7.770 -2.262 -18.738 1.00 84.81 185 ASN A CA 1
ATOM 1344 C C . ASN A 1 185 ? 8.528 -1.580 -17.579 1.00 84.81 185 ASN A C 1
ATOM 1346 O O . ASN A 1 185 ? 8.315 -0.393 -17.313 1.00 84.81 185 ASN A O 1
ATOM 1350 N N . CYS A 1 186 ? 9.401 -2.318 -16.888 1.00 80.94 186 CYS A N 1
ATOM 1351 C CA . CYS A 1 186 ? 10.319 -1.773 -15.887 1.00 80.94 186 CYS A CA 1
ATOM 1352 C C . CYS A 1 186 ? 11.627 -1.315 -16.538 1.00 80.94 186 CYS A C 1
ATOM 1354 O O . CYS A 1 186 ? 12.128 -1.944 -17.469 1.00 80.94 186 CYS A O 1
ATOM 1356 N N . GLY A 1 187 ? 12.193 -0.216 -16.047 1.00 74.50 187 GLY A N 1
ATOM 1357 C CA . GLY A 1 187 ? 13.440 0.343 -16.566 1.00 74.50 187 GLY A CA 1
ATOM 1358 C C . GLY A 1 187 ? 13.994 1.443 -15.662 1.00 74.50 187 GLY A C 1
ATOM 1359 O O . GLY A 1 187 ? 13.404 1.731 -14.626 1.00 74.50 187 GLY A O 1
ATOM 1360 N N . PRO A 1 188 ? 15.099 2.111 -16.034 1.00 69.56 188 PRO A N 1
ATOM 1361 C CA . PRO A 1 188 ? 15.748 3.104 -15.174 1.00 69.56 188 PRO A CA 1
ATOM 1362 C C . PRO A 1 188 ? 14.834 4.244 -14.704 1.00 69.56 188 PRO A C 1
ATOM 1364 O O . PRO A 1 188 ? 15.039 4.761 -13.612 1.00 69.56 188 PRO A O 1
ATOM 1367 N N . ALA 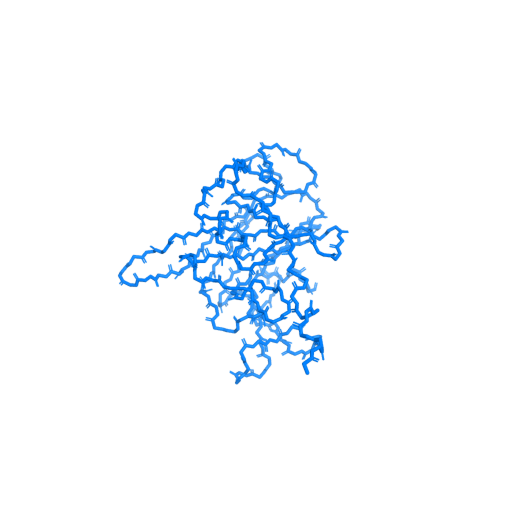A 1 189 ? 13.828 4.608 -15.509 1.00 66.69 189 ALA A N 1
ATOM 1368 C CA . ALA A 1 189 ? 12.834 5.632 -15.181 1.00 66.69 189 ALA A CA 1
ATOM 1369 C C . ALA A 1 189 ? 11.685 5.125 -14.281 1.00 66.69 189 ALA A C 1
ATOM 1371 O O . ALA A 1 189 ? 11.030 5.937 -13.635 1.00 66.69 189 ALA A O 1
ATOM 1372 N N . ASN A 1 190 ? 11.448 3.806 -14.240 1.00 67.88 190 ASN A N 1
ATOM 1373 C CA . ASN A 1 190 ? 10.400 3.133 -13.461 1.00 67.88 190 ASN A CA 1
ATOM 1374 C C . ASN A 1 190 ? 10.966 1.792 -12.948 1.00 67.88 190 ASN A C 1
ATOM 1376 O O . ASN A 1 190 ? 10.766 0.747 -13.576 1.00 67.88 190 ASN A O 1
ATOM 1380 N N . ARG A 1 191 ? 11.781 1.839 -11.888 1.00 66.44 191 ARG A N 1
ATOM 1381 C CA . ARG A 1 191 ? 12.427 0.650 -11.306 1.00 66.44 191 ARG A CA 1
ATOM 1382 C C . ARG A 1 191 ? 11.463 -0.072 -10.363 1.00 66.44 191 ARG A C 1
ATOM 1384 O O . ARG A 1 191 ? 10.722 0.593 -9.646 1.00 66.44 191 ARG A O 1
ATOM 1391 N N . ALA A 1 192 ? 11.520 -1.402 -10.357 1.00 64.94 192 ALA A N 1
ATOM 1392 C CA . ALA A 1 192 ? 10.748 -2.234 -9.438 1.00 64.94 192 ALA A CA 1
ATOM 1393 C C . ALA A 1 192 ? 11.269 -2.123 -7.992 1.00 64.94 192 ALA A C 1
ATOM 1395 O O . ALA A 1 192 ? 12.460 -1.878 -7.787 1.00 64.94 192 ALA A O 1
ATOM 1396 N N . ALA A 1 193 ? 10.394 -2.320 -7.002 1.00 63.50 193 ALA A N 1
ATOM 1397 C CA . ALA A 1 193 ? 10.724 -2.370 -5.576 1.00 63.50 193 ALA A CA 1
ATOM 1398 C C . ALA A 1 193 ? 11.617 -3.562 -5.208 1.00 63.50 193 ALA A C 1
ATOM 1400 O O . ALA A 1 193 ? 12.456 -3.439 -4.316 1.00 63.50 193 ALA A O 1
ATOM 1401 N N . HIS A 1 194 ? 11.494 -4.670 -5.948 1.00 57.16 194 HIS A N 1
ATOM 1402 C CA . HIS A 1 194 ? 12.235 -5.922 -5.728 1.00 57.16 194 HIS A CA 1
ATOM 1403 C C . HIS A 1 194 ? 13.207 -6.295 -6.866 1.00 57.16 194 HIS A C 1
ATOM 1405 O O . HIS A 1 194 ? 13.496 -7.474 -7.065 1.00 57.16 194 HIS A O 1
ATOM 1411 N N . GLY A 1 195 ? 13.669 -5.311 -7.649 1.00 46.72 195 GLY A N 1
ATOM 1412 C CA . GLY A 1 195 ? 14.559 -5.512 -8.806 1.00 46.72 195 GLY A CA 1
ATOM 1413 C C . GLY A 1 195 ? 16.047 -5.354 -8.520 1.00 46.72 195 GLY A C 1
ATOM 1414 O O . GLY A 1 195 ? 16.399 -4.496 -7.683 1.00 46.72 195 GLY A O 1
#

pLDDT: mean 76.59, std 14.46, range [35.59, 92.38]

Radius of gyration: 17.27 Å; Cα contacts (8 Å, |Δi|>4): 448; chains: 1; bounding box: 40×55×40 Å

Solvent-accessible surface area (backbone atoms only — not comparable to full-atom values): 11057 Å² total; per-residue (Å²): 133,86,84,90,80,74,93,66,79,66,77,72,52,48,74,64,90,66,68,51,65,99,50,52,65,68,59,41,48,39,45,27,73,55,65,39,81,51,77,41,70,45,34,75,49,92,72,79,47,60,20,39,70,89,83,52,93,37,47,59,48,78,45,80,63,52,60,59,85,9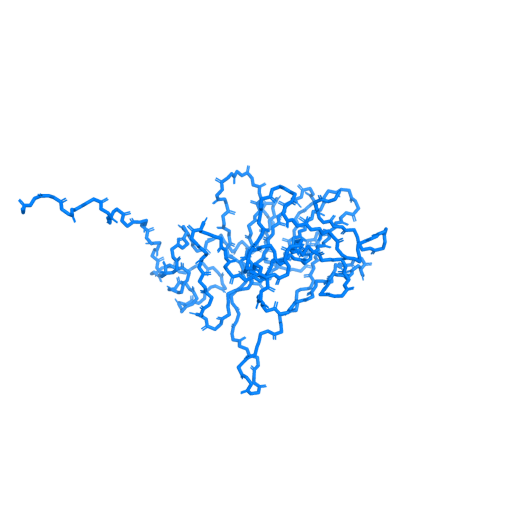5,39,75,52,59,70,49,33,31,36,28,57,69,84,54,101,82,48,64,26,36,45,84,49,62,18,33,37,78,66,43,48,35,39,32,36,64,36,43,65,82,66,55,44,48,39,100,85,70,43,70,49,22,28,32,40,34,32,19,34,50,87,91,49,29,44,23,28,34,23,26,66,14,58,79,36,56,58,48,37,40,35,40,77,89,66,42,52,16,20,92,83,30,15,25,40,36,44,68,56,86,86,51,64,51,28,83,56,92,83,39,46,44,79,42,67,54,44,96,80,27,39,49,45,89,110

Nearest PDB structures (foldseek):
  3b83-assembly1_E  TM=2.642E-01  e=5.746E+00  Homo sapiens

Secondary structure (DSSP, 8-state):
-----SS-----PPPSSSPPTT--HHHHHHHHHTT-S------SS--SSEESSS-SSEEEEEEE--EETTEEPPEEEEEEE-SSTT--EE-SS-EE-TT-EEEEEEEETTT--B-TTS-BSS-EEEEE-STT-EEEEE-SS-TT---EEEEETTS-EEETTBSEEEESSTT-S---STTSEEEES-BTTB--TT-

Foldseek 3Di:
DDDPDPVPPPLPQDDLPDAAPPDDSLNSVLCSVLRQNDQAHQACDDPQFKHDDDDAPKAKDKDFPDDPPPDAFDKWKKKAWPPDPRRTHTYDGIHGHAFTWIKMDIDTNSPFHADPVRHGQAKMKTKGRYDPIAIEIECANFVPHTWMKMAIPVGQIYTPQAWYKHAPDPPDGHHDDVPRIDIDNADPSHHYSVD